Protein AF-0000000080494247 (afdb_homodimer)

Structure (mmCIF, N/CA/C/O backbone):
data_AF-0000000080494247-model_v1
#
loop_
_entity.id
_entity.type
_entity.pdbx_description
1 polymer 'General transcription factor 3C polypeptide 6'
#
loop_
_atom_site.group_PDB
_atom_site.id
_atom_site.type_symbol
_atom_site.label_atom_id
_atom_site.label_alt_id
_atom_site.label_comp_id
_atom_site.label_asym_id
_atom_site.label_entity_id
_atom_site.label_seq_id
_atom_site.pdbx_PDB_ins_code
_atom_site.Cartn_x
_atom_site.Cartn_y
_atom_site.Cartn_z
_atom_site.occupancy
_atom_site.B_iso_or_equiv
_atom_site.auth_seq_id
_atom_site.auth_comp_id
_atom_site.auth_asym_id
_atom_site.auth_atom_id
_atom_site.pdbx_PDB_model_num
ATOM 1 N N . MET A 1 1 ? 0.793 2.631 17.922 1 30.45 1 MET A N 1
ATOM 2 C CA . MET A 1 1 ? -0.351 2.498 17.016 1 30.45 1 MET A CA 1
ATOM 3 C C . MET A 1 1 ? 0.019 1.689 15.781 1 30.45 1 MET A C 1
ATOM 5 O O . MET A 1 1 ? 1.187 1.648 15.383 1 30.45 1 MET A O 1
ATOM 9 N N . VAL A 1 2 ? -0.611 0.631 15.453 1 34.66 2 VAL A N 1
ATOM 10 C CA . VAL A 1 2 ? -0.262 -0.608 14.766 1 34.66 2 VAL A CA 1
ATOM 11 C C . VAL A 1 2 ? 0.276 -0.292 13.375 1 34.66 2 VAL A C 1
ATOM 13 O O . VAL A 1 2 ? -0.465 0.177 12.508 1 34.66 2 VAL A O 1
ATOM 16 N N . VAL A 1 3 ? 1.353 0.543 13.227 1 40.84 3 VAL A N 1
ATOM 17 C CA . VAL A 1 3 ? 2.104 0.824 12.008 1 40.84 3 VAL A CA 1
ATOM 18 C C . VAL A 1 3 ? 2.414 -0.481 11.281 1 40.84 3 VAL A C 1
ATOM 20 O O . VAL A 1 3 ? 2.551 -1.533 11.914 1 40.84 3 VAL A O 1
ATOM 23 N N . GLY A 1 4 ? 1.788 -0.708 10.211 1 45.94 4 GLY A N 1
ATOM 24 C CA . GLY A 1 4 ? 2.201 -1.795 9.344 1 45.94 4 GLY A CA 1
ATOM 25 C C . GLY A 1 4 ? 3.693 -2.064 9.391 1 45.94 4 GLY A C 1
ATOM 26 O O . GLY A 1 4 ? 4.48 -1.168 9.695 1 45.94 4 GLY A O 1
ATOM 27 N N . GLU A 1 5 ? 3.967 -3.303 10.109 1 45.53 5 GLU A N 1
ATOM 28 C CA . GLU A 1 5 ? 5.375 -3.652 10.289 1 45.53 5 GLU A CA 1
ATOM 29 C C . GLU A 1 5 ? 6.215 -3.188 9.102 1 45.53 5 GLU A C 1
ATOM 31 O O . GLU A 1 5 ? 5.746 -3.203 7.957 1 45.53 5 GLU A O 1
ATOM 36 N N . LYS A 1 6 ? 7.332 -2.559 9.398 1 44.94 6 LYS A N 1
ATOM 37 C CA . LYS A 1 6 ? 8.398 -1.901 8.648 1 44.94 6 LYS A CA 1
ATOM 38 C C . LYS A 1 6 ? 8.898 -2.789 7.512 1 44.94 6 LYS A C 1
ATOM 40 O O . LYS A 1 6 ? 9.32 -2.291 6.469 1 44.94 6 LYS A O 1
ATOM 45 N N . ARG A 1 7 ? 8.914 -3.713 6.738 1 38.47 7 ARG A N 1
ATOM 46 C CA . ARG A 1 7 ? 10.164 -4.07 6.074 1 38.47 7 ARG A CA 1
ATOM 47 C C . ARG A 1 7 ? 10.312 -3.318 4.758 1 38.47 7 ARG A C 1
ATOM 49 O O . ARG A 1 7 ? 9.609 -3.596 3.789 1 38.47 7 ARG A O 1
ATOM 56 N N . ILE A 1 8 ? 9.953 -1.994 4.508 1 45.69 8 ILE A N 1
ATOM 57 C CA . ILE A 1 8 ? 10.367 -1.575 3.17 1 45.69 8 ILE A CA 1
ATOM 58 C C . ILE A 1 8 ? 11.867 -1.816 2.992 1 45.69 8 ILE A C 1
ATOM 60 O O . ILE A 1 8 ? 12.688 -1.192 3.668 1 45.69 8 ILE A O 1
ATOM 64 N N . TRP A 1 9 ? 12.219 -3.061 2.742 1 41.31 9 TRP A N 1
ATOM 65 C CA . TRP A 1 9 ? 13.633 -3.338 2.488 1 41.31 9 TRP A CA 1
ATOM 66 C C . TRP A 1 9 ? 14.133 -2.561 1.274 1 41.31 9 TRP A C 1
ATOM 68 O O . TRP A 1 9 ? 13.578 -2.686 0.18 1 41.31 9 TRP A O 1
ATOM 78 N N . GLU A 1 10 ? 14.367 -1.357 1.429 1 42.97 10 GLU A N 1
ATOM 79 C CA . GLU A 1 10 ? 15.18 -0.798 0.357 1 42.97 10 GLU A CA 1
ATOM 80 C C . GLU A 1 10 ? 16.422 -1.653 0.104 1 42.97 10 GLU A C 1
ATOM 82 O O . GLU A 1 10 ? 17.141 -2.008 1.042 1 42.97 10 GLU A O 1
ATOM 87 N N . ASP A 1 11 ? 16.406 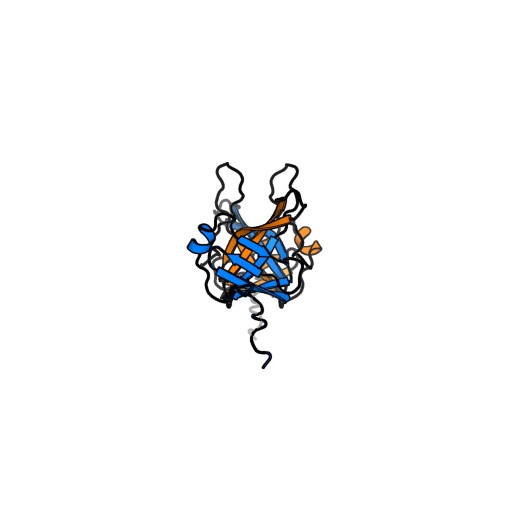-2.527 -0.692 1 40.66 11 ASP A N 1
ATOM 88 C CA . ASP A 1 11 ? 17.578 -3.342 -1.016 1 40.66 11 ASP A CA 1
ATOM 89 C C . ASP A 1 11 ? 18.859 -2.561 -0.792 1 40.66 11 ASP A C 1
ATOM 91 O O . ASP A 1 11 ? 19.938 -2.969 -1.257 1 40.66 11 ASP A O 1
ATOM 95 N N . ASP A 1 12 ? 19.141 -1.286 -0.731 1 40 12 ASP A N 1
ATOM 96 C CA . ASP A 1 12 ? 20.562 -0.986 -0.785 1 40 12 ASP A CA 1
ATOM 97 C C . ASP A 1 12 ? 21.297 -1.583 0.416 1 40 12 ASP A C 1
ATOM 99 O O . ASP A 1 12 ? 20.734 -1.695 1.503 1 40 12 ASP A O 1
ATOM 103 N N . ASP A 1 13 ? 22.5 -2.184 0.385 1 39.09 13 ASP A N 1
ATOM 104 C CA . ASP A 1 13 ? 23.562 -2.523 1.338 1 39.09 13 ASP A CA 1
ATOM 105 C C . ASP A 1 13 ? 23.531 -1.59 2.545 1 39.09 13 ASP A C 1
ATOM 107 O O . ASP A 1 13 ? 24.156 -1.876 3.572 1 39.09 13 ASP A O 1
ATOM 111 N N . GLU A 1 14 ? 23.734 -0.15 2.492 1 42.53 14 GLU A N 1
ATOM 112 C CA . GLU A 1 14 ? 24.219 0.649 3.615 1 42.53 14 GLU A CA 1
ATOM 113 C C . GLU A 1 14 ? 23.234 0.611 4.781 1 42.53 14 GLU A C 1
ATOM 115 O O . GLU A 1 14 ? 22.094 0.149 4.633 1 42.53 14 GLU A O 1
ATOM 120 N N . GLU A 1 15 ? 23.375 1.473 6.02 1 44 15 GLU A N 1
ATOM 121 C CA . GLU A 1 15 ? 22.75 1.723 7.312 1 44 15 GLU A CA 1
ATOM 122 C C . GLU A 1 15 ? 21.25 1.988 7.16 1 44 15 GLU A C 1
ATOM 124 O O . GLU A 1 15 ? 20.844 3.135 6.98 1 44 15 GLU A O 1
ATOM 129 N N . LYS A 1 16 ? 20.438 1.291 6.48 1 49.22 16 LYS A N 1
ATOM 130 C CA . LYS A 1 16 ? 19.062 1.467 6.008 1 49.22 16 LYS A CA 1
ATOM 131 C C . LYS A 1 16 ? 18.109 1.663 7.176 1 49.22 16 LYS A C 1
ATOM 133 O O . LYS A 1 16 ? 17.906 0.752 7.984 1 49.22 16 LYS A O 1
ATOM 138 N N . GLU A 1 17 ? 18 2.787 7.777 1 53.81 17 GLU A N 1
ATOM 139 C CA . GLU A 1 17 ? 17.016 3.111 8.805 1 53.81 17 GLU A CA 1
ATOM 140 C C . GLU A 1 17 ? 15.609 2.674 8.383 1 53.81 17 GLU A C 1
ATOM 142 O O . GLU A 1 17 ? 15.211 2.877 7.238 1 53.81 17 GLU A O 1
ATOM 147 N N . GLU A 1 18 ? 15.078 1.707 8.984 1 63.06 18 GLU A N 1
ATOM 148 C CA . GLU A 1 18 ? 13.695 1.249 8.844 1 63.06 18 GLU A CA 1
ATOM 149 C C . GLU A 1 18 ? 12.727 2.426 8.82 1 63.06 18 GLU A C 1
ATOM 151 O O . GLU A 1 18 ? 12.734 3.264 9.727 1 63.06 18 GLU A O 1
ATOM 156 N N . LYS A 1 19 ? 12.25 2.803 7.57 1 75.88 19 LYS A N 1
ATOM 157 C CA . LYS A 1 19 ? 11.266 3.885 7.52 1 75.88 19 LYS A CA 1
ATOM 158 C C . LYS A 1 19 ? 9.852 3.354 7.711 1 75.88 19 LYS A C 1
ATOM 160 O O . LYS A 1 19 ? 9.539 2.236 7.297 1 75.88 19 LYS A O 1
ATOM 165 N N . GLN A 1 20 ? 9.078 4.102 8.43 1 86.62 20 GLN A N 1
ATOM 166 C CA . GLN A 1 20 ? 7.68 3.764 8.648 1 86.62 20 GLN A CA 1
ATOM 167 C C . GLN A 1 20 ? 6.824 4.148 7.445 1 86.62 20 GLN A C 1
ATOM 169 O O . GLN A 1 20 ? 6.98 5.238 6.891 1 86.62 20 GLN A O 1
ATOM 174 N N . LEU A 1 21 ? 6.051 3.182 6.949 1 90.88 21 LEU A N 1
ATOM 175 C CA . LEU A 1 21 ? 5.086 3.434 5.883 1 90.88 21 LEU A CA 1
ATOM 176 C C . LEU A 1 21 ? 3.66 3.379 6.414 1 90.88 21 LEU A C 1
ATOM 178 O O . LEU A 1 21 ? 3.373 2.639 7.359 1 90.88 21 LEU A O 1
ATOM 182 N N . ILE A 1 22 ? 2.785 4.168 5.805 1 94.5 22 ILE A N 1
ATOM 183 C CA . ILE A 1 22 ? 1.385 4.227 6.211 1 94.5 22 ILE A CA 1
ATOM 184 C C . ILE A 1 22 ? 0.486 4.098 4.984 1 94.5 22 ILE A C 1
ATOM 186 O O . ILE A 1 22 ? 0.729 4.738 3.959 1 94.5 22 ILE A O 1
ATOM 190 N N . LEU A 1 23 ? -0.464 3.24 5.121 1 96.44 23 LEU A N 1
ATOM 191 C CA . LEU A 1 23 ? -1.512 3.158 4.109 1 96.44 23 LEU A CA 1
ATOM 192 C C . LEU A 1 23 ? -2.668 4.094 4.445 1 96.44 23 LEU A C 1
ATOM 194 O O . LEU A 1 23 ? -3.322 3.932 5.477 1 96.44 23 LEU A O 1
ATOM 198 N N . VAL A 1 24 ? -2.879 5.078 3.623 1 96.94 24 VAL A N 1
ATOM 199 C CA . VAL A 1 24 ? -3.924 6.078 3.812 1 96.94 24 VAL A CA 1
ATOM 200 C C . VAL A 1 24 ? -4.969 5.945 2.707 1 96.94 24 VAL A C 1
ATOM 202 O O . VAL A 1 24 ? -4.625 5.855 1.526 1 96.94 24 VAL A O 1
ATOM 205 N N . GLU A 1 25 ? -6.176 5.891 3.07 1 97.62 25 GLU A N 1
ATOM 206 C CA . GLU A 1 25 ? -7.273 5.918 2.109 1 97.62 25 GLU A CA 1
ATOM 207 C C . GLU A 1 25 ? -8.055 7.223 2.201 1 97.62 25 GLU A C 1
ATOM 209 O O . GLU A 1 25 ? -8.664 7.516 3.23 1 97.62 25 GLU A O 1
ATOM 214 N N . PHE A 1 26 ? -7.969 7.977 1.173 1 97.56 26 PHE A N 1
ATOM 215 C CA . PHE A 1 26 ? -8.758 9.203 1.072 1 97.56 26 PHE A CA 1
ATOM 216 C C . PHE A 1 26 ? -10.148 8.906 0.527 1 97.56 26 PHE A C 1
ATOM 218 O O . PHE A 1 26 ? -10.297 8.164 -0.441 1 97.56 26 PHE A O 1
ATOM 225 N N . SER A 1 27 ? -11.094 9.57 1.267 1 95.19 27 SER A N 1
ATOM 226 C CA . SER A 1 27 ? -12.453 9.469 0.729 1 95.19 27 SER A CA 1
ATOM 227 C C . SER A 1 27 ? -12.586 10.273 -0.563 1 95.19 27 SER A C 1
ATOM 229 O O . SER A 1 27 ? -12.391 11.484 -0.572 1 95.19 27 SER A O 1
ATOM 231 N N . GLY A 1 28 ? -12.719 9.562 -1.708 1 93.94 28 GLY A N 1
ATOM 232 C CA . GLY A 1 28 ? -12.844 10.211 -3.004 1 93.94 28 GLY A CA 1
ATOM 233 C C . GLY A 1 28 ? -11.617 10.039 -3.879 1 93.94 28 GLY A C 1
ATOM 234 O O . GLY A 1 28 ? -10.734 9.234 -3.566 1 93.94 28 GLY A O 1
ATOM 235 N N . ILE A 1 29 ? -11.57 10.906 -4.906 1 93 29 ILE A N 1
ATOM 236 C CA . ILE A 1 29 ? -10.508 10.773 -5.891 1 93 29 ILE A CA 1
ATOM 237 C C . ILE A 1 29 ? -9.445 11.844 -5.66 1 93 29 ILE A C 1
ATOM 239 O O . ILE A 1 29 ? -9.766 13.039 -5.594 1 93 29 ILE A O 1
ATOM 243 N N . ILE A 1 30 ? -8.242 11.414 -5.461 1 91.69 30 ILE A N 1
ATOM 244 C CA . ILE A 1 30 ? -7.082 12.297 -5.426 1 91.69 30 ILE A CA 1
ATOM 245 C C . ILE A 1 30 ? -6.254 12.117 -6.699 1 91.69 30 ILE A C 1
ATOM 247 O O . ILE A 1 30 ? -5.805 11.008 -7 1 91.69 30 ILE A O 1
ATOM 251 N N . ASP A 1 31 ? -6.09 13.141 -7.391 1 87.19 31 ASP A N 1
ATOM 252 C CA . ASP A 1 31 ? -5.402 13.055 -8.672 1 87.19 31 ASP A CA 1
ATOM 253 C C . ASP A 1 31 ? -3.896 12.898 -8.484 1 87.19 31 ASP A C 1
ATOM 255 O O . ASP A 1 31 ? -3.322 13.469 -7.551 1 87.19 31 ASP A O 1
ATOM 259 N N . SER A 1 32 ? -3.375 12.133 -9.305 1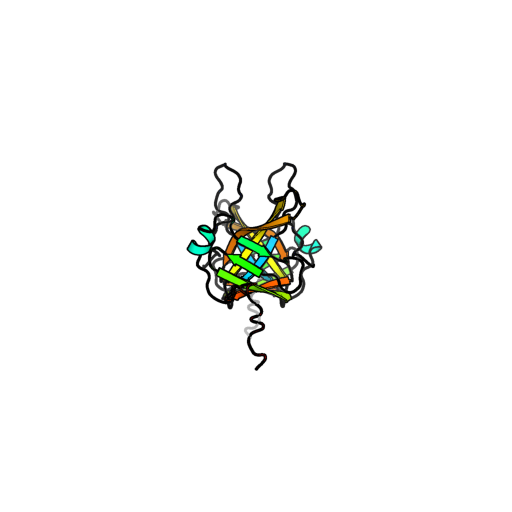 84.69 32 SER A N 1
ATOM 260 C CA . SER A 1 32 ? -1.942 11.867 -9.242 1 84.69 32 SER A CA 1
ATOM 261 C C . SER A 1 32 ? -1.133 13.148 -9.359 1 84.69 32 SER A C 1
ATOM 263 O O . SER A 1 32 ? -0.117 13.312 -8.68 1 84.69 32 SER A O 1
ATOM 265 N N . ASP A 1 33 ? -1.545 13.984 -10.219 1 87.25 33 ASP A N 1
ATOM 266 C CA . ASP A 1 33 ? -0.862 15.266 -10.375 1 87.25 33 ASP A CA 1
ATOM 267 C C . ASP A 1 33 ? -0.887 16.062 -9.07 1 87.25 33 ASP A C 1
ATOM 269 O O . ASP A 1 33 ? 0.102 16.703 -8.711 1 87.25 33 ASP A O 1
ATOM 273 N N . PHE A 1 34 ? -1.922 15.961 -8.398 1 87.44 34 PHE A N 1
ATOM 274 C CA . PHE A 1 34 ? -2.074 16.641 -7.117 1 87.44 34 PHE A CA 1
ATOM 275 C C . PHE A 1 34 ? -1.048 16.125 -6.113 1 87.44 34 PHE A C 1
ATOM 277 O O . PHE A 1 34 ? -0.331 16.922 -5.496 1 87.44 34 PHE A O 1
ATOM 284 N N . LEU A 1 35 ? -0.926 14.875 -6.012 1 88.38 35 LEU A N 1
ATOM 285 C CA . LEU A 1 35 ? -0.014 14.281 -5.039 1 88.38 35 LEU A CA 1
ATOM 286 C C . LEU A 1 35 ? 1.438 14.516 -5.441 1 88.38 35 LEU A C 1
ATOM 288 O O . LEU A 1 35 ? 2.297 14.727 -4.582 1 88.38 35 LEU A O 1
ATOM 292 N N . SE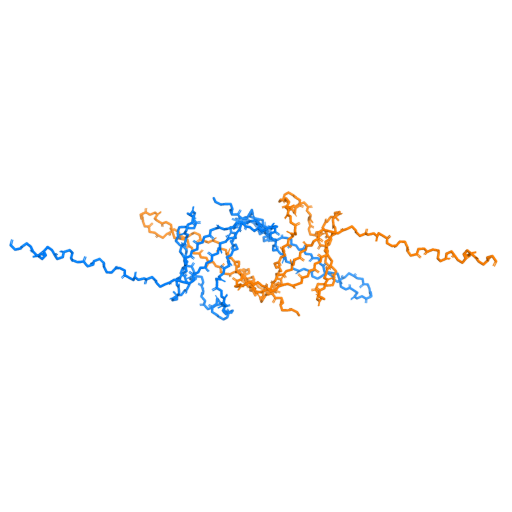R A 1 36 ? 1.671 14.484 -6.742 1 85.75 36 SER A N 1
ATOM 293 C CA . SER A 1 36 ? 3.035 14.672 -7.227 1 85.75 36 SER A CA 1
ATOM 294 C C . SER A 1 36 ? 3.516 16.094 -7.004 1 85.75 36 SER A C 1
ATOM 296 O O . SER A 1 36 ? 4.715 16.344 -6.848 1 85.75 36 SER A O 1
ATOM 298 N N . LYS A 1 37 ? 2.701 16.984 -6.957 1 85.5 37 LYS A N 1
ATOM 299 C CA . LYS A 1 37 ? 3.031 18.406 -6.816 1 85.5 37 LYS A CA 1
ATOM 300 C C . LYS A 1 37 ? 3.207 18.781 -5.348 1 85.5 37 LYS A C 1
ATOM 302 O O . LYS A 1 37 ? 3.768 19.828 -5.035 1 85.5 37 LYS A O 1
ATOM 307 N N . CYS A 1 38 ? 2.748 17.922 -4.543 1 78.25 38 CYS A N 1
ATOM 308 C CA . CYS A 1 38 ? 2.832 18.234 -3.123 1 78.25 38 CYS A CA 1
ATOM 309 C C . CYS A 1 38 ? 4.191 17.859 -2.557 1 78.25 38 CYS A C 1
ATOM 311 O O . CYS A 1 38 ? 4.281 16.984 -1.687 1 78.25 38 CYS A O 1
ATOM 313 N N . ASP A 1 39 ? 5.367 18.156 -3.082 1 66.75 39 ASP A N 1
ATOM 314 C CA . ASP A 1 39 ? 6.781 18.016 -2.744 1 66.75 39 ASP A CA 1
ATOM 315 C C . ASP A 1 39 ? 6.961 17.719 -1.258 1 66.75 39 ASP A C 1
ATOM 317 O O . ASP A 1 39 ? 7.707 18.406 -0.566 1 66.75 39 ASP A O 1
ATOM 321 N N . ASN A 1 40 ? 6.52 16.828 -0.629 1 65.69 40 ASN A N 1
ATOM 322 C CA . ASN A 1 40 ? 6.727 16.516 0.781 1 65.69 40 ASN A CA 1
ATOM 323 C C . ASN A 1 40 ? 5.957 17.469 1.687 1 65.69 40 ASN A C 1
ATOM 325 O O . ASN A 1 40 ? 6.41 17.797 2.785 1 65.69 40 ASN A O 1
ATOM 329 N N . LYS A 1 41 ? 5.031 17.875 1.22 1 78.31 41 LYS A N 1
ATOM 330 C CA . LYS A 1 41 ? 4.234 18.875 1.941 1 78.31 41 LYS A CA 1
ATOM 331 C C . LYS A 1 41 ? 3 18.234 2.568 1 78.31 41 LYS A C 1
ATOM 333 O O . LYS A 1 41 ? 2.014 18.906 2.85 1 78.31 41 LYS A O 1
ATOM 338 N N . CYS A 1 42 ? 2.992 17.094 2.754 1 92.94 42 CYS A N 1
ATOM 339 C CA . CYS A 1 42 ? 1.887 16.516 3.521 1 92.94 42 CYS A CA 1
ATOM 340 C C . CYS A 1 42 ? 2.221 16.484 5.008 1 92.94 42 CYS A C 1
ATOM 342 O O . CYS A 1 42 ? 3.111 15.742 5.43 1 92.94 42 CYS A O 1
ATOM 344 N N . LYS A 1 43 ? 1.468 17.281 5.75 1 92.69 43 LYS A N 1
ATOM 345 C CA . LYS A 1 43 ? 1.668 17.344 7.195 1 92.69 43 LYS A CA 1
ATOM 346 C C . LYS A 1 43 ? 0.578 16.578 7.938 1 92.69 43 LYS A C 1
ATOM 348 O O . LYS A 1 43 ? -0.61 16.75 7.664 1 92.69 43 LYS A O 1
ATOM 353 N N . ILE A 1 44 ? 1 15.781 8.797 1 95.62 44 ILE A N 1
ATOM 354 C CA . ILE A 1 44 ? 0.019 15.039 9.578 1 95.62 44 ILE A CA 1
ATOM 355 C C . ILE A 1 44 ? 0.151 15.406 11.055 1 95.62 44 ILE A C 1
ATOM 357 O O . ILE A 1 44 ? 1.258 15.43 11.594 1 95.62 44 ILE A O 1
ATOM 361 N N . LEU A 1 45 ? -0.917 15.742 11.633 1 93.94 45 LEU A N 1
ATOM 362 C CA . LEU A 1 45 ? -1.011 16.062 13.055 1 93.94 45 LEU A CA 1
ATOM 363 C C . LEU A 1 45 ? -1.665 14.914 13.82 1 93.94 45 LEU A C 1
ATOM 365 O O . LEU A 1 45 ? -2.66 14.344 13.367 1 93.94 45 LEU A O 1
ATOM 369 N N . GLY A 1 46 ? -0.989 14.484 14.914 1 94.88 46 GLY A N 1
ATOM 370 C CA . GLY A 1 46 ? -1.557 13.445 15.758 1 94.88 46 GLY A CA 1
ATOM 371 C C . GLY A 1 46 ? -1.517 12.07 15.109 1 94.88 46 GLY A C 1
ATOM 372 O O . GLY A 1 46 ? -2.506 11.336 15.141 1 94.88 46 GLY A O 1
ATOM 373 N N . ILE A 1 47 ? -0.521 11.781 14.398 1 94.56 47 ILE A N 1
ATOM 374 C CA . ILE A 1 47 ? -0.435 10.516 13.68 1 94.56 47 ILE A CA 1
ATOM 375 C C . ILE A 1 47 ? -0.569 9.352 14.664 1 94.56 47 ILE A C 1
ATOM 377 O O . ILE A 1 47 ? -1.066 8.281 14.305 1 94.56 47 ILE A O 1
ATOM 381 N N . ASP A 1 48 ? -0.232 9.531 15.938 1 93.12 48 ASP A N 1
ATOM 382 C CA . ASP A 1 48 ? -0.278 8.484 16.953 1 93.12 48 ASP A CA 1
ATOM 383 C C . ASP A 1 48 ? -1.596 8.516 17.719 1 93.12 48 ASP A C 1
ATOM 385 O O . ASP A 1 48 ? -1.797 7.738 18.656 1 93.12 48 ASP A O 1
ATOM 389 N N . THR A 1 49 ? -2.357 9.352 17.344 1 95.06 49 THR A N 1
ATOM 390 C CA . THR A 1 49 ? -3.666 9.414 17.984 1 95.06 49 THR A CA 1
ATOM 391 C C . THR A 1 49 ? -4.699 8.625 17.188 1 95.06 49 THR A C 1
ATOM 393 O O . THR A 1 49 ? -4.391 8.102 16.125 1 95.06 49 THR A O 1
ATOM 396 N N . GLU A 1 50 ? -5.949 8.633 17.703 1 95.88 50 GLU A N 1
ATOM 397 C CA . GLU A 1 50 ? -7.043 7.91 17.062 1 95.88 50 GLU A CA 1
ATOM 398 C C . GLU A 1 50 ? -7.602 8.703 15.883 1 95.88 50 GLU A C 1
ATOM 400 O O . GLU A 1 50 ? -8.227 8.133 14.984 1 95.88 50 GLU A O 1
ATOM 405 N N . ARG A 1 51 ? -7.477 9.984 15.938 1 96.69 51 ARG A N 1
ATOM 406 C CA . ARG A 1 51 ? -8.094 10.852 14.938 1 96.69 51 ARG A CA 1
ATOM 407 C C . ARG A 1 51 ? -7.09 11.859 14.391 1 96.69 51 ARG A C 1
ATOM 409 O O . ARG A 1 51 ? -7.219 13.062 14.617 1 96.69 51 ARG A O 1
ATOM 416 N N . PRO A 1 52 ? -6.168 11.508 13.562 1 97.38 52 PRO A N 1
ATOM 417 C CA . PRO A 1 52 ? -5.188 12.43 12.977 1 97.38 52 PRO A CA 1
ATOM 418 C C . PRO A 1 52 ? -5.801 13.367 11.945 1 97.38 52 PRO A C 1
ATOM 420 O O . PRO A 1 52 ? -6.875 13.086 11.414 1 97.38 52 PRO A O 1
ATOM 423 N N . ILE A 1 53 ? -5.086 14.484 11.719 1 97.19 53 ILE A N 1
ATOM 424 C CA . ILE A 1 53 ? -5.445 15.461 10.695 1 97.19 53 ILE A CA 1
ATOM 425 C C . ILE A 1 53 ? -4.324 15.57 9.664 1 97.19 53 ILE A C 1
ATOM 427 O O . ILE A 1 53 ? -3.154 15.727 10.023 1 97.19 53 ILE A O 1
ATOM 431 N N . LEU A 1 54 ? -4.68 15.461 8.445 1 96.75 54 LEU A N 1
ATOM 432 C CA . LEU A 1 54 ? -3.707 15.539 7.359 1 96.75 54 LEU A CA 1
ATOM 433 C C . LEU A 1 54 ? -3.957 16.766 6.496 1 96.75 54 LEU A C 1
ATOM 435 O O . LEU A 1 54 ? -5.082 17 6.035 1 96.75 54 LEU A O 1
ATOM 439 N N . GLN A 1 55 ? -2.914 17.484 6.41 1 94.88 55 GLN A N 1
ATOM 440 C CA . GLN A 1 55 ? -2.941 18.609 5.477 1 94.88 55 GLN A CA 1
ATOM 441 C C . GLN A 1 55 ? -2.166 18.281 4.203 1 94.88 55 GLN A C 1
ATOM 443 O O . GLN A 1 55 ? -0.989 17.922 4.262 1 94.88 55 GLN A O 1
ATOM 448 N N . VAL A 1 56 ? -2.85 18.406 3.121 1 93.62 56 VAL A N 1
ATOM 449 C CA . VAL A 1 56 ? -2.258 18.25 1.799 1 93.62 56 VAL A CA 1
ATOM 450 C C . VAL A 1 56 ? -2.49 19.5 0.963 1 93.62 56 VAL A C 1
ATOM 452 O O . VAL A 1 56 ? -3.58 19.703 0.424 1 93.62 56 VAL A O 1
ATOM 455 N N . ASP A 1 57 ? -1.432 20.234 0.881 1 89.44 57 ASP A N 1
ATOM 456 C CA . ASP A 1 57 ? -1.545 21.547 0.277 1 89.44 57 ASP A CA 1
ATOM 457 C C . ASP A 1 57 ? -2.676 22.359 0.917 1 89.44 57 ASP A C 1
ATOM 459 O O . ASP A 1 57 ? -2.623 22.672 2.105 1 89.44 57 ASP A O 1
ATOM 463 N N . ASN A 1 58 ? -3.73 22.578 0.128 1 86 58 ASN A N 1
ATOM 464 C CA . ASN A 1 58 ? -4.809 23.438 0.607 1 86 58 ASN A CA 1
ATOM 465 C C . ASN A 1 58 ? -5.973 22.609 1.156 1 86 58 ASN A C 1
ATOM 467 O O . ASN A 1 58 ? -7.004 23.172 1.534 1 86 58 ASN A O 1
ATOM 471 N N . TYR A 1 59 ? -5.801 21.391 1.242 1 91.94 59 TYR A N 1
ATOM 472 C CA . TYR A 1 59 ? -6.863 20.516 1.744 1 91.94 59 TYR A CA 1
ATOM 473 C C . TYR A 1 59 ? -6.516 19.969 3.123 1 91.94 59 TYR A C 1
ATOM 475 O O . TYR A 1 59 ? -5.344 19.75 3.434 1 91.94 59 TYR A O 1
ATOM 483 N N . VAL A 1 60 ? -7.57 19.828 3.908 1 96.06 60 VAL A N 1
ATOM 484 C CA . VAL A 1 60 ? -7.43 19.234 5.23 1 96.06 60 VAL A CA 1
ATOM 485 C C . VAL A 1 60 ? -8.328 18 5.336 1 96.06 60 VAL A C 1
ATOM 487 O O . VAL A 1 60 ? -9.484 18.031 4.914 1 96.06 60 VAL A O 1
ATOM 490 N N . PHE A 1 61 ? -7.812 17 5.852 1 96.81 61 PHE A N 1
ATOM 491 C CA . PHE A 1 61 ? -8.547 15.75 6.016 1 96.81 61 PHE A CA 1
ATOM 492 C C . PHE A 1 61 ? -8.547 15.312 7.473 1 96.81 61 PHE A C 1
ATOM 494 O O . PHE A 1 61 ? -7.523 15.414 8.156 1 96.81 61 PHE A O 1
ATOM 501 N N . ALA A 1 62 ? -9.688 14.867 7.91 1 97.75 62 ALA A N 1
ATOM 502 C CA . ALA A 1 62 ? -9.805 14.203 9.203 1 97.75 62 ALA A CA 1
ATOM 503 C C . ALA A 1 62 ? -9.789 12.68 9.047 1 97.75 62 ALA A C 1
ATOM 505 O O . ALA A 1 62 ? -10.469 12.141 8.18 1 97.75 62 ALA A O 1
ATOM 506 N N . GLY A 1 63 ? -8.93 12.062 9.828 1 98.12 63 GLY A N 1
ATOM 507 C CA . GLY A 1 63 ? -8.742 10.633 9.625 1 98.12 63 GLY A CA 1
ATOM 508 C C . GLY A 1 63 ? -9.133 9.797 10.828 1 98.12 63 GLY A C 1
ATOM 509 O O . GLY A 1 63 ? -9.273 10.328 11.938 1 98.12 63 GLY A O 1
ATOM 510 N N . LYS A 1 64 ? -9.352 8.484 10.602 1 97.88 64 LYS A N 1
ATOM 511 C CA . LYS A 1 64 ? -9.531 7.441 11.609 1 97.88 64 LYS A CA 1
ATOM 512 C C . LYS A 1 64 ? -8.828 6.152 11.203 1 97.88 64 LYS A C 1
ATOM 514 O O . LYS A 1 64 ? -8.867 5.754 10.031 1 97.88 64 LYS A O 1
ATOM 519 N N . TYR A 1 65 ? -8.211 5.543 12.164 1 97.12 65 TYR A N 1
ATOM 520 C CA . TYR A 1 65 ? -7.621 4.234 11.914 1 97.12 65 TYR A CA 1
ATOM 521 C C . TYR A 1 65 ? -8.695 3.154 11.852 1 97.12 65 TYR A C 1
ATOM 523 O O . TYR A 1 65 ? -9.594 3.115 12.695 1 97.12 65 TYR A O 1
ATOM 531 N N . GLU A 1 66 ? -8.625 2.332 10.883 1 96 66 GLU A N 1
ATOM 532 C CA . GLU A 1 66 ? -9.555 1.217 10.695 1 96 66 GLU A CA 1
ATOM 533 C C . GLU A 1 66 ? -8.797 -0.074 10.383 1 96 66 GLU A C 1
ATOM 535 O O . GLU A 1 66 ? -7.777 -0.052 9.688 1 96 66 GLU A O 1
ATOM 540 N N . GLY A 1 67 ? -9.336 -1.133 10.914 1 94.31 67 GLY A N 1
ATOM 541 C CA . GLY A 1 67 ? -8.828 -2.436 10.516 1 94.31 67 GLY A CA 1
ATOM 542 C C . GLY A 1 67 ? -9.273 -2.85 9.125 1 94.31 67 GLY A C 1
ATOM 543 O O . GLY A 1 67 ? -10.398 -2.559 8.719 1 94.31 67 GLY A O 1
ATOM 544 N N . THR A 1 68 ? -8.391 -3.479 8.398 1 92.25 68 THR A N 1
ATOM 545 C CA . THR A 1 68 ? -8.766 -4.062 7.117 1 92.25 68 THR A CA 1
ATOM 546 C C . THR A 1 68 ? -9.352 -5.461 7.316 1 92.25 68 THR A C 1
ATOM 548 O O . THR A 1 68 ? -9.109 -6.102 8.336 1 92.25 68 THR A O 1
ATOM 551 N N . LEU A 1 69 ? -10.25 -5.871 6.352 1 89 69 LEU A N 1
ATOM 552 C CA . LEU A 1 69 ? -10.852 -7.199 6.398 1 89 69 LEU A CA 1
ATOM 553 C C . LEU A 1 69 ? -9.797 -8.281 6.188 1 89 69 LEU A C 1
ATOM 555 O O . LEU A 1 69 ? -9.93 -9.391 6.699 1 89 69 LEU A O 1
ATOM 559 N N . GLY A 1 70 ? -8.734 -8.031 5.66 1 95.62 70 GLY A N 1
ATOM 560 C CA . GLY A 1 70 ? -7.609 -8.922 5.391 1 95.62 70 GLY A CA 1
ATOM 561 C C . GLY A 1 70 ? -6.262 -8.242 5.555 1 95.62 70 GLY A C 1
ATOM 562 O O . GLY A 1 70 ? -6.148 -7.238 6.262 1 95.62 70 GLY A O 1
ATOM 563 N N . THR A 1 71 ? -5.297 -8.922 5.012 1 96.62 71 THR A N 1
ATOM 564 C CA . THR A 1 71 ? -3.947 -8.367 5.102 1 96.62 71 THR A CA 1
ATOM 565 C C . THR A 1 71 ? -3.576 -7.633 3.818 1 96.62 71 THR A C 1
ATOM 567 O O . THR A 1 71 ? -3.656 -8.195 2.725 1 96.62 71 THR A O 1
ATOM 570 N N . CYS A 1 72 ? -3.234 -6.391 3.951 1 95.56 72 CYS A N 1
ATOM 571 C CA . CYS A 1 72 ? -2.764 -5.609 2.812 1 95.56 72 CYS A CA 1
ATOM 572 C C . CYS A 1 72 ? -1.246 -5.676 2.693 1 95.56 72 CYS A C 1
ATOM 574 O O . CYS A 1 72 ? -0.532 -5.453 3.672 1 95.56 72 CYS A O 1
ATOM 576 N N . VAL A 1 73 ? -0.833 -5.996 1.52 1 94.75 73 VAL A N 1
ATOM 577 C CA . VAL A 1 73 ? 0.599 -6.117 1.263 1 94.75 73 VAL A CA 1
ATOM 578 C C . VAL A 1 73 ? 0.977 -5.285 0.039 1 94.75 73 VAL A C 1
ATOM 580 O O . VAL A 1 73 ? 0.265 -5.293 -0.968 1 94.75 73 VAL A O 1
ATOM 583 N N . ILE A 1 74 ? 2.055 -4.598 0.104 1 93 74 ILE A N 1
ATOM 584 C CA . ILE A 1 74 ? 2.643 -3.891 -1.027 1 93 74 ILE A CA 1
ATOM 585 C C . ILE A 1 74 ? 3.795 -4.711 -1.605 1 93 74 ILE A C 1
ATOM 587 O O . ILE A 1 74 ? 4.75 -5.035 -0.897 1 93 74 ILE A O 1
ATOM 591 N N . PHE A 1 75 ? 3.676 -4.965 -2.873 1 92.19 75 PHE A N 1
ATOM 592 C CA . PHE A 1 75 ? 4.727 -5.707 -3.557 1 92.19 75 PHE A CA 1
ATOM 593 C C . PHE A 1 75 ? 5.406 -4.84 -4.609 1 92.19 75 PHE A C 1
ATOM 595 O O . PHE A 1 75 ? 4.75 -4.043 -5.285 1 92.19 75 PHE A O 1
ATOM 602 N N . GLU A 1 76 ? 6.605 -5.148 -4.691 1 89.69 76 GLU A N 1
ATOM 603 C CA . GLU A 1 76 ? 7.355 -4.66 -5.844 1 89.69 76 GLU A CA 1
ATOM 604 C C . GLU A 1 76 ? 7.473 -5.73 -6.922 1 89.69 76 GLU A C 1
ATOM 606 O O . GLU A 1 76 ? 7.836 -6.875 -6.633 1 89.69 76 GLU A O 1
ATOM 611 N N . GLU A 1 77 ? 7.098 -5.25 -8.086 1 89.31 77 GLU A N 1
ATOM 612 C CA . GLU A 1 77 ? 7.152 -6.18 -9.211 1 89.31 77 GLU A CA 1
ATOM 613 C C . GLU A 1 77 ? 8.555 -6.23 -9.82 1 89.31 77 GLU A C 1
ATOM 615 O O . GLU A 1 77 ? 9.133 -5.195 -10.148 1 89.31 77 GLU A O 1
ATOM 620 N N . ASN A 1 78 ? 9.055 -7.48 -9.945 1 87.12 78 ASN A N 1
ATOM 621 C CA . ASN A 1 78 ? 10.32 -7.734 -10.633 1 87.12 78 ASN A CA 1
ATOM 622 C C . ASN A 1 78 ? 10.156 -8.758 -11.75 1 87.12 78 ASN A C 1
ATOM 624 O O . ASN A 1 78 ? 9.648 -9.859 -11.523 1 87.12 78 ASN A O 1
ATOM 628 N N . VAL A 1 79 ? 10.523 -8.297 -12.953 1 85 79 VAL A N 1
ATOM 629 C CA . VAL A 1 79 ? 10.453 -9.203 -14.094 1 85 79 VAL A CA 1
ATOM 630 C C . VAL A 1 79 ? 11.828 -9.82 -14.344 1 85 79 VAL A C 1
ATOM 632 O O . VAL A 1 79 ? 12.812 -9.102 -14.531 1 85 79 VAL A O 1
ATOM 635 N N . GLU A 1 80 ? 11.836 -11.086 -14.156 1 82.75 80 GLU A N 1
ATOM 636 C CA . GLU A 1 80 ? 13.055 -11.836 -14.453 1 82.75 80 GLU A CA 1
ATOM 637 C C . GLU A 1 80 ? 12.938 -12.57 -15.781 1 82.75 80 GLU A C 1
ATOM 639 O O . GLU A 1 80 ? 11.898 -13.156 -16.094 1 82.75 80 GLU A O 1
ATOM 644 N N . HIS A 1 81 ? 13.852 -12.266 -16.656 1 76.31 81 HIS A N 1
ATOM 645 C CA . HIS A 1 81 ? 13.898 -12.961 -17.938 1 76.31 81 HIS A CA 1
ATOM 646 C C . HIS A 1 81 ? 14.5 -14.359 -17.781 1 76.31 81 HIS A C 1
ATOM 648 O O . HIS A 1 81 ? 15.633 -14.5 -17.312 1 76.31 81 HIS A O 1
ATOM 654 N N . VAL A 1 82 ? 13.734 -15.273 -17.688 1 71.5 82 VAL A N 1
ATOM 655 C CA . VAL A 1 82 ? 14.273 -16.578 -17.344 1 71.5 82 VAL A CA 1
ATOM 656 C C . VAL A 1 82 ? 14.719 -17.312 -18.609 1 71.5 82 VAL A C 1
ATOM 658 O O . VAL A 1 82 ? 15.82 -17.859 -18.656 1 71.5 82 VAL A O 1
ATOM 661 N N . ASP A 1 83 ? 13.711 -17.953 -19.406 1 67.56 83 ASP A N 1
ATOM 662 C CA . ASP A 1 83 ? 14.141 -19.047 -20.281 1 67.56 83 ASP A CA 1
ATOM 663 C C . ASP A 1 83 ? 14.453 -18.531 -21.688 1 67.56 83 ASP A C 1
ATOM 665 O O . ASP A 1 83 ? 14.25 -17.359 -21.984 1 67.56 83 ASP A O 1
ATOM 669 N N . ALA A 1 84 ? 15.289 -19.406 -22.406 1 66.31 84 ALA A N 1
ATOM 670 C CA . ALA A 1 84 ? 15.734 -19.219 -23.781 1 66.31 84 ALA A CA 1
ATOM 671 C C . ALA A 1 84 ? 14.555 -18.906 -24.703 1 66.31 84 ALA A C 1
ATOM 673 O O . ALA A 1 84 ? 14.719 -18.266 -25.75 1 66.31 84 ALA A O 1
ATOM 674 N N . GLU A 1 85 ? 13.305 -19.359 -24.219 1 74.06 85 GLU A N 1
ATOM 675 C CA . GLU A 1 85 ? 12.125 -19.141 -25.047 1 74.06 85 GLU A CA 1
ATOM 676 C C . GLU A 1 85 ? 11.586 -17.719 -24.875 1 74.06 85 GLU A C 1
ATOM 678 O O . GLU A 1 85 ? 10.656 -17.312 -25.578 1 74.06 85 GLU A O 1
ATOM 683 N N . GLY A 1 86 ? 12.18 -17 -23.906 1 69.5 86 GLY A N 1
ATOM 684 C CA . GLY A 1 86 ? 11.797 -15.617 -23.734 1 69.5 86 GLY A CA 1
ATOM 685 C C . GLY A 1 86 ? 10.633 -15.422 -22.781 1 69.5 86 GLY A C 1
ATOM 686 O O . GLY A 1 86 ? 9.938 -14.406 -22.844 1 69.5 86 GLY A O 1
ATOM 687 N N . ASN A 1 87 ? 10.344 -16.594 -22.125 1 76.25 87 ASN A N 1
ATOM 688 C CA . ASN A 1 87 ? 9.234 -16.375 -21.203 1 76.25 87 ASN A CA 1
ATOM 689 C C . ASN A 1 87 ? 9.656 -15.578 -19.969 1 76.25 87 ASN A C 1
ATOM 691 O O . ASN A 1 87 ? 10.75 -15.781 -19.438 1 76.25 87 ASN A O 1
ATOM 695 N N . ASN A 1 88 ? 8.891 -14.578 -19.703 1 82 88 ASN A N 1
ATOM 696 C CA . ASN A 1 88 ? 9.156 -13.742 -18.531 1 82 88 ASN A CA 1
ATOM 697 C C . ASN A 1 88 ? 8.43 -14.258 -17.297 1 82 88 ASN A C 1
ATOM 699 O O . ASN A 1 88 ? 7.297 -14.734 -17.391 1 82 88 ASN A O 1
ATOM 703 N N . LYS A 1 89 ? 9.25 -14.383 -16.312 1 86.5 89 LYS A N 1
ATOM 704 C CA . LYS A 1 89 ? 8.688 -14.68 -15 1 86.5 89 LYS A CA 1
ATOM 705 C C . LYS A 1 89 ? 8.594 -13.422 -14.141 1 86.5 89 LYS A C 1
ATOM 707 O O . LYS A 1 89 ? 9.547 -12.641 -14.07 1 86.5 89 LYS A O 1
ATOM 712 N N . THR A 1 90 ? 7.395 -13.273 -13.625 1 89.31 90 THR A N 1
ATOM 713 C CA . THR A 1 90 ? 7.219 -12.133 -12.734 1 89.31 90 THR A CA 1
ATOM 714 C C . THR A 1 90 ? 7.281 -12.57 -11.273 1 89.31 90 THR A C 1
ATOM 716 O O . THR A 1 90 ? 6.547 -13.469 -10.852 1 89.31 90 THR A O 1
ATOM 719 N N . VAL A 1 91 ? 8.305 -12.008 -10.547 1 90.56 91 VAL A N 1
ATOM 720 C CA . VAL A 1 91 ? 8.453 -12.25 -9.109 1 90.56 91 VAL A CA 1
ATOM 721 C C . VAL A 1 91 ? 8.109 -10.984 -8.336 1 90.56 91 VAL A C 1
ATOM 723 O O . VAL A 1 91 ? 8.438 -9.875 -8.766 1 90.56 91 VAL A O 1
ATOM 726 N N . LEU A 1 92 ? 7.441 -11.234 -7.18 1 91.44 92 LEU A N 1
ATOM 727 C CA . LEU A 1 92 ? 7.055 -10.102 -6.344 1 91.44 92 LEU A CA 1
ATOM 728 C C . LEU A 1 92 ? 7.867 -10.07 -5.055 1 91.44 92 LEU A C 1
ATOM 730 O O . LEU A 1 92 ? 8.086 -11.109 -4.426 1 91.44 92 LEU A O 1
ATOM 734 N N . LYS A 1 93 ? 8.297 -8.914 -4.832 1 88.81 93 LYS A N 1
ATOM 735 C CA . LYS A 1 93 ? 8.992 -8.672 -3.574 1 88.81 93 LYS A CA 1
ATOM 736 C C . LYS A 1 93 ? 8.125 -7.867 -2.611 1 88.81 93 LYS A C 1
ATOM 738 O O . LYS A 1 93 ? 7.684 -6.762 -2.938 1 88.81 93 LYS A O 1
ATOM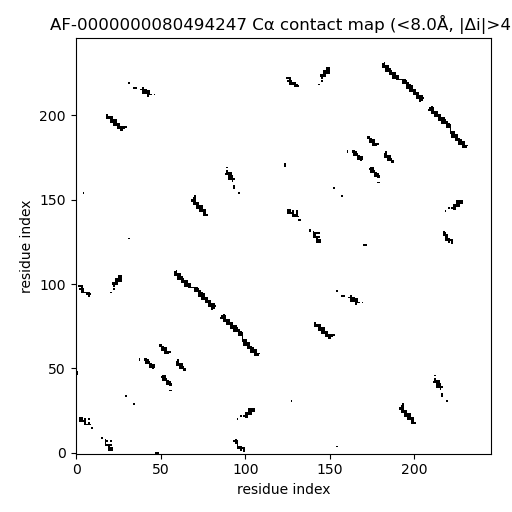 743 N N . HIS A 1 94 ? 7.961 -8.477 -1.479 1 90.62 94 HIS A N 1
ATOM 744 C CA . HIS A 1 94 ? 7.141 -7.785 -0.491 1 90.62 94 HIS A CA 1
ATOM 745 C C . HIS A 1 94 ? 7.887 -6.602 0.118 1 90.62 94 HIS A C 1
ATOM 747 O O . HIS A 1 94 ? 9.055 -6.73 0.501 1 90.62 94 HIS A O 1
ATOM 753 N N . LYS A 1 95 ? 7.191 -5.43 0.206 1 85.25 95 LYS A N 1
ATOM 754 C CA . LYS A 1 95 ? 7.781 -4.227 0.786 1 85.25 95 LYS A CA 1
ATOM 755 C C . LYS A 1 95 ? 7.199 -3.938 2.166 1 85.25 95 LYS A C 1
ATOM 757 O O . LYS A 1 95 ? 7.938 -3.625 3.104 1 85.25 95 LYS A O 1
ATOM 762 N N . CYS A 1 96 ? 6.039 -4.062 2.264 1 85.5 96 CYS A N 1
ATOM 763 C CA . CYS A 1 96 ? 5.344 -3.756 3.51 1 85.5 96 CYS A CA 1
ATOM 764 C C . CYS A 1 96 ? 3.977 -4.426 3.551 1 85.5 96 CYS A C 1
ATOM 766 O O . CYS A 1 96 ? 3.383 -4.699 2.504 1 85.5 96 CYS A O 1
ATOM 768 N N . HIS A 1 97 ? 3.502 -4.777 4.75 1 92.06 97 HIS A N 1
ATOM 769 C CA . HIS A 1 97 ? 2.146 -5.285 4.938 1 92.06 97 HIS A CA 1
ATOM 770 C C . HIS A 1 97 ? 1.497 -4.676 6.176 1 92.06 97 HIS A C 1
ATOM 772 O O . HIS A 1 97 ? 2.193 -4.246 7.098 1 92.06 97 HIS A O 1
ATOM 778 N N . THR A 1 98 ? 0.19 -4.582 6.176 1 93.19 98 THR A N 1
ATOM 779 C CA . THR A 1 98 ? -0.568 -4.059 7.305 1 93.19 98 THR A CA 1
ATOM 780 C C . THR A 1 98 ? -1.989 -4.613 7.312 1 93.19 98 THR A C 1
ATOM 782 O O . THR A 1 98 ? -2.504 -5.02 6.27 1 93.19 98 THR A O 1
ATOM 785 N N . MET A 1 99 ? -2.527 -4.598 8.5 1 94.81 99 MET A N 1
ATOM 786 C CA . MET A 1 99 ? -3.949 -4.887 8.664 1 94.81 99 MET A CA 1
ATOM 787 C C . MET A 1 99 ? -4.703 -3.652 9.156 1 94.81 99 MET A C 1
ATOM 789 O O . MET A 1 99 ? -5.855 -3.752 9.578 1 94.81 99 MET A O 1
ATOM 793 N N . LYS A 1 100 ? -4.035 -2.529 9.172 1 93.94 100 LYS A N 1
ATOM 794 C CA . LYS A 1 100 ? -4.613 -1.251 9.586 1 93.94 100 LYS A CA 1
ATOM 795 C C . LYS A 1 100 ? -4.379 -0.178 8.523 1 93.94 100 LYS A C 1
ATOM 797 O O . LYS A 1 100 ? -3.305 -0.115 7.926 1 93.94 100 LYS A O 1
ATOM 802 N N . LYS A 1 101 ? -5.379 0.613 8.336 1 96.38 101 LYS A N 1
ATOM 803 C CA . LYS A 1 101 ? -5.254 1.742 7.422 1 96.38 101 LYS A CA 1
ATOM 804 C C . LYS A 1 101 ? -5.84 3.012 8.031 1 96.38 101 LYS A C 1
ATOM 806 O O . LYS A 1 101 ? -6.613 2.949 8.984 1 96.38 101 LYS A O 1
ATOM 811 N N . LEU A 1 102 ? -5.371 4.172 7.59 1 97.69 102 LEU A N 1
ATOM 812 C CA . LEU A 1 102 ? -5.941 5.469 7.938 1 97.69 102 LEU A CA 1
ATOM 813 C C . LEU A 1 102 ? -6.969 5.91 6.902 1 97.69 102 LEU A C 1
ATOM 815 O O . LEU A 1 102 ? -6.629 6.148 5.742 1 97.69 102 LEU A O 1
ATOM 819 N N . SER A 1 103 ? -8.219 5.969 7.305 1 98.12 103 SER A N 1
ATOM 820 C CA . SER A 1 103 ? -9.289 6.477 6.445 1 98.12 103 SER A CA 1
ATOM 821 C C . SER A 1 103 ? -9.477 7.98 6.629 1 98.12 103 SER A C 1
ATOM 823 O O . SER A 1 103 ? -9.711 8.445 7.742 1 98.12 103 SER A O 1
ATOM 825 N N . MET A 1 104 ? -9.414 8.703 5.551 1 98 104 MET A N 1
ATOM 826 C CA . MET A 1 104 ? -9.398 10.156 5.602 1 98 104 MET A CA 1
ATOM 827 C C . MET A 1 104 ? -10.633 10.742 4.918 1 98 104 MET A C 1
ATOM 829 O O . MET A 1 104 ? -10.969 10.352 3.797 1 98 104 MET A O 1
ATOM 833 N N . ILE A 1 105 ? -11.258 11.672 5.535 1 97.88 105 ILE A N 1
ATOM 834 C CA . ILE A 1 105 ? -12.398 12.391 4.977 1 97.88 105 ILE A CA 1
ATOM 835 C C . ILE A 1 105 ? -12.078 13.883 4.898 1 97.88 105 ILE A C 1
ATOM 837 O O . ILE A 1 105 ? -11.648 14.484 5.887 1 97.88 105 ILE A O 1
ATOM 841 N N . ARG A 1 106 ? -12.336 14.414 3.656 1 97 106 ARG A N 1
ATOM 842 C CA . ARG A 1 106 ? -12.094 15.844 3.49 1 97 106 ARG A CA 1
ATOM 843 C C . ARG A 1 106 ? -12.945 16.656 4.457 1 97 106 ARG A C 1
ATOM 845 O O . ARG A 1 106 ? -14.133 16.375 4.641 1 97 106 ARG A O 1
ATOM 852 N N . THR A 1 107 ? -12.227 17.641 5.145 1 96.38 107 THR A N 1
ATOM 853 C CA . THR A 1 107 ? -12.914 18.484 6.113 1 96.38 107 THR A CA 1
ATOM 854 C C . THR A 1 107 ? -12.484 19.953 5.965 1 96.38 107 THR A C 1
ATOM 856 O O . THR A 1 107 ? -11.43 20.234 5.398 1 96.38 107 THR A O 1
ATOM 859 N N . LEU A 1 108 ? -13.414 20.953 6.238 1 89.12 108 LEU A N 1
ATOM 860 C CA . LEU A 1 108 ? -13.102 22.375 6.227 1 89.12 108 LEU A CA 1
ATOM 861 C C . LEU A 1 108 ? -12.656 22.844 7.609 1 89.12 108 LEU A C 1
ATOM 863 O O . LEU A 1 108 ? -13.328 22.578 8.609 1 89.12 108 LEU A O 1
ATOM 867 N N . LEU A 1 109 ? -11.383 23 7.68 1 70.56 109 LEU A N 1
ATOM 868 C CA . LEU A 1 109 ? -10.969 23.516 8.977 1 70.56 109 LEU A CA 1
ATOM 869 C C . LEU A 1 109 ? -11.516 24.922 9.195 1 70.56 109 LEU A C 1
ATOM 871 O O . LEU A 1 109 ? -11.359 25.797 8.336 1 70.56 109 LEU A O 1
ATOM 875 N N . THR A 1 110 ? -12.625 25 9.812 1 57.84 110 THR A N 1
ATOM 876 C CA . THR A 1 110 ? -13.086 26.328 10.219 1 57.84 110 THR A CA 1
ATOM 877 C C . THR A 1 110 ? -12.055 27.016 11.109 1 57.84 110 THR A C 1
ATOM 879 O O . THR A 1 110 ? -11.492 26.391 12.008 1 57.84 110 THR A O 1
ATOM 882 N N . GLU A 1 111 ? -11.289 27.906 10.531 1 50.12 111 GLU A N 1
ATOM 883 C CA . GLU A 1 111 ? -10.445 28.75 11.375 1 50.12 111 GLU A CA 1
ATOM 884 C C . GLU A 1 111 ? -11.211 29.25 12.586 1 50.12 111 GLU A C 1
ATOM 886 O O . GLU A 1 111 ? -12.227 29.938 12.445 1 50.12 111 GLU A O 1
ATOM 891 N N . LYS A 1 112 ? -11.523 28.562 13.617 1 48.59 112 LYS A N 1
ATOM 892 C CA . LYS A 1 112 ? -12.023 29.219 14.82 1 48.59 112 LYS A CA 1
ATOM 893 C C . LYS A 1 112 ? -11.18 30.453 15.156 1 48.59 112 LYS A C 1
ATOM 895 O O . LYS A 1 112 ? -9.969 30.344 15.336 1 48.59 112 LYS A O 1
ATOM 900 N N . LYS A 1 113 ? -11.555 31.672 14.703 1 44.69 113 LYS A N 1
ATOM 901 C CA . LYS A 1 113 ? -11.031 32.906 15.273 1 44.69 113 LYS A CA 1
ATOM 902 C C . LYS A 1 113 ? -11.008 32.844 16.797 1 44.69 113 LYS A C 1
ATOM 904 O O . LYS A 1 113 ? -12.008 32.5 17.422 1 44.69 113 LYS A O 1
ATOM 909 N N . GLU A 1 114 ? -9.992 32.688 17.516 1 41.78 114 GLU A N 1
ATOM 910 C CA . GLU A 1 114 ? -9.891 33.125 18.906 1 41.78 114 GLU A CA 1
ATOM 911 C C . GLU A 1 114 ? -10.617 34.469 19.141 1 41.78 114 GLU A C 1
ATOM 913 O O . GLU A 1 114 ? -10.086 35.531 18.828 1 41.78 114 GLU A O 1
ATOM 918 N N . GLY A 1 115 ? -11.742 34.75 18.594 1 38.47 115 GLY A N 1
ATOM 919 C CA . GLY A 1 115 ? -12.414 36 18.938 1 38.47 115 GLY A CA 1
ATOM 920 C C . GLY A 1 115 ? -12.422 36.281 20.422 1 38.47 115 GLY A C 1
ATOM 921 O O . GLY A 1 115 ? -12.172 35.375 21.234 1 38.47 115 GLY A O 1
ATOM 922 N N . GLU A 1 116 ? -12.383 37.719 20.984 1 41.34 116 GLU A N 1
ATOM 923 C CA . GLU A 1 116 ? -12.68 38.562 22.141 1 41.34 116 GLU A CA 1
ATOM 924 C C . GLU A 1 116 ? -13.992 38.125 22.797 1 41.34 116 GLU A C 1
ATOM 926 O O . GLU A 1 116 ? -15.016 38 22.125 1 41.34 116 GLU A O 1
ATOM 931 N N . GLU A 1 117 ? -14.047 37.156 23.75 1 39.28 117 GLU A N 1
ATOM 932 C CA . GLU A 1 117 ? -15.133 37.094 24.734 1 39.28 117 GLU A CA 1
ATOM 933 C C . GLU A 1 117 ? -15.656 38.5 25.047 1 39.28 117 GLU A C 1
ATOM 935 O O . GLU A 1 117 ? -14.922 39.344 25.547 1 39.28 117 GLU A O 1
ATOM 940 N N . SER A 1 118 ? -16.266 39.156 24.141 1 38.84 118 SER A N 1
ATOM 941 C CA . SER A 1 118 ? -17.062 40.344 24.422 1 38.84 118 SER A CA 1
ATOM 942 C C . SER A 1 118 ? -17.938 40.125 25.656 1 38.84 118 SER A C 1
ATOM 944 O O . SER A 1 118 ? -18.781 39.25 25.688 1 38.84 118 SER A O 1
ATOM 946 N N . ILE A 1 119 ? -17.312 40.312 26.969 1 39.88 119 ILE A N 1
ATOM 947 C CA . ILE A 1 119 ? -18.094 40.625 28.156 1 39.88 119 ILE A CA 1
ATOM 948 C C . ILE A 1 119 ? -19.172 41.656 27.781 1 39.88 119 ILE A C 1
ATOM 950 O O . ILE A 1 119 ? -18.859 42.844 27.594 1 39.88 119 ILE A O 1
ATOM 954 N N . GLY A 1 120 ? -19.75 41.531 26.766 1 32.94 120 GLY A N 1
ATOM 955 C CA . GLY A 1 120 ? -20.859 42.406 26.453 1 32.94 120 GLY A CA 1
ATOM 956 C C . GLY A 1 120 ? -21.812 42.594 27.609 1 32.94 120 GLY A C 1
ATOM 957 O O . GLY A 1 120 ? -22.078 43.719 28.047 1 32.94 120 GLY A O 1
ATOM 958 N N . GLY A 1 121 ? -22.828 41.719 27.766 1 33.31 121 GLY A N 1
ATOM 959 C CA . GLY A 1 121 ? -24.219 42.094 27.969 1 33.31 121 GLY A CA 1
ATOM 960 C C . GLY A 1 121 ? -24.578 42.281 29.438 1 33.31 121 GLY A C 1
ATOM 961 O O . GLY A 1 121 ? -25.766 42.344 29.797 1 33.31 121 GLY A O 1
ATOM 962 N N . VAL A 1 122 ? -23.734 42.438 30.531 1 35.59 122 VAL A N 1
ATOM 963 C CA . VAL A 1 122 ? -24.547 42.656 31.734 1 35.59 122 VAL A CA 1
ATOM 964 C C . VAL A 1 122 ? -25.297 43.969 31.594 1 35.59 122 VAL A C 1
ATOM 966 O O . VAL A 1 122 ? -24.703 45.031 31.328 1 35.59 122 VAL A O 1
ATOM 969 N N . GLU A 1 123 ? -26.672 43.844 31.5 1 28.36 123 GLU A N 1
ATOM 970 C CA . GLU A 1 123 ? -27.625 44.875 31.922 1 28.36 123 GLU A CA 1
ATOM 971 C C . GLU A 1 123 ? -27.328 45.344 33.344 1 28.36 123 GLU A C 1
ATOM 973 O O . GLU A 1 123 ? -26.969 44.531 34.219 1 28.36 123 GLU A O 1
ATOM 978 N N . MET B 1 1 ? -3.047 -2.66 -17.812 1 30.89 1 MET B N 1
ATOM 979 C CA . MET B 1 1 ? -4.02 -2.805 -16.734 1 30.89 1 MET B CA 1
ATOM 980 C C . MET B 1 1 ? -3.676 -1.891 -15.57 1 30.89 1 MET B C 1
ATOM 982 O O . MET B 1 1 ? -2.512 -1.532 -15.375 1 30.89 1 MET B O 1
ATOM 986 N N . VAL B 1 2 ? -4.504 -1.075 -15.109 1 35.62 2 VAL B N 1
ATOM 987 C CA . VAL B 1 2 ? -4.355 0.226 -14.461 1 35.62 2 VAL B CA 1
ATOM 988 C C . VAL B 1 2 ? -3.525 0.081 -13.188 1 35.62 2 VAL B C 1
ATOM 990 O O . VAL B 1 2 ? -3.949 -0.578 -12.234 1 35.62 2 VAL B O 1
ATOM 993 N N . VAL B 1 3 ? -2.266 -0.503 -13.25 1 42.28 3 VAL B N 1
ATOM 994 C CA . VAL B 1 3 ? -1.302 -0.566 -12.156 1 42.28 3 VAL B CA 1
ATOM 995 C C . VAL B 1 3 ? -1.143 0.816 -11.531 1 42.28 3 VAL B C 1
ATOM 997 O O . VAL B 1 3 ? -1.399 1.833 -12.18 1 42.28 3 VAL B O 1
ATOM 1000 N N . GLY B 1 4 ? -1.361 0.912 -10.211 1 47.84 4 GLY B N 1
ATOM 1001 C CA . GLY B 1 4 ? -1.068 2.117 -9.453 1 47.84 4 GLY B CA 1
ATOM 1002 C C . GLY B 1 4 ? 0.171 2.844 -9.945 1 47.84 4 GLY B C 1
ATOM 1003 O O . GLY B 1 4 ? 1.064 2.23 -10.531 1 47.84 4 GLY B O 1
ATOM 1004 N N . GLU B 1 5 ? -0.07 4.094 -10.594 1 47.5 5 GLU B N 1
ATOM 1005 C CA . GLU B 1 5 ? 1.046 4.863 -11.141 1 47.5 5 GLU B CA 1
ATOM 1006 C C . GLU B 1 5 ? 2.242 4.844 -10.188 1 47.5 5 GLU B C 1
ATOM 1008 O O . GLU B 1 5 ? 2.08 4.984 -8.977 1 47.5 5 GLU B O 1
ATOM 1013 N N . LYS B 1 6 ? 3.207 4.305 -10.594 1 46.09 6 LYS B N 1
ATOM 1014 C CA . LYS B 1 6 ? 4.426 3.945 -9.875 1 46.09 6 LYS B CA 1
ATOM 1015 C C . LYS B 1 6 ? 4.973 5.137 -9.094 1 46.09 6 LYS B C 1
ATOM 1017 O O . LYS B 1 6 ? 5.043 6.25 -9.617 1 46.09 6 LYS B O 1
ATOM 1022 N N . ARG B 1 7 ? 4.844 6.148 -8.312 1 40.34 7 ARG B N 1
ATOM 1023 C CA . ARG B 1 7 ? 6.039 6.938 -8.031 1 40.34 7 ARG B CA 1
ATOM 1024 C C . ARG B 1 7 ? 6.812 6.359 -6.848 1 40.34 7 ARG B C 1
ATOM 1026 O O . ARG B 1 7 ? 6.312 6.344 -5.723 1 40.34 7 ARG B O 1
ATOM 1033 N N . ILE B 1 8 ? 7.129 5.152 -6.66 1 45.84 8 ILE B N 1
ATOM 1034 C CA . ILE B 1 8 ? 7.992 4.938 -5.508 1 45.84 8 ILE B CA 1
ATOM 1035 C C . ILE B 1 8 ? 9.328 5.656 -5.723 1 45.84 8 ILE B C 1
ATOM 1037 O O . ILE B 1 8 ? 10.086 5.305 -6.625 1 45.84 8 ILE B O 1
ATOM 1041 N N . TRP B 1 9 ? 9.312 7.012 -5.527 1 41.59 9 TRP B N 1
ATOM 1042 C CA . TRP B 1 9 ? 10.562 7.758 -5.648 1 41.59 9 TRP B CA 1
ATOM 1043 C C . TRP B 1 9 ? 11.594 7.262 -4.637 1 41.59 9 TRP B C 1
ATOM 1045 O O . TRP B 1 9 ? 11.328 7.25 -3.432 1 41.59 9 TRP B O 1
ATOM 1055 N N . GLU B 1 10 ? 12.172 6.184 -4.867 1 43.19 10 GLU B N 1
ATOM 1056 C CA . GLU B 1 10 ? 13.383 6.012 -4.07 1 43.19 10 GLU B CA 1
ATOM 1057 C C . GLU B 1 10 ? 14.273 7.246 -4.16 1 43.19 10 GLU B C 1
ATOM 1059 O O . GLU B 1 10 ? 14.562 7.73 -5.254 1 43.19 10 GLU B O 1
ATOM 1064 N N . ASP B 1 11 ? 14.164 8.172 -3.383 1 40.41 11 ASP B N 1
ATOM 1065 C CA . ASP B 1 11 ? 15.047 9.336 -3.381 1 40.41 11 ASP B CA 1
ATOM 1066 C C . ASP B 1 11 ? 16.438 8.984 -3.912 1 40.41 11 ASP B C 1
ATOM 1068 O O . ASP B 1 11 ? 17.391 9.742 -3.723 1 40.41 11 ASP B O 1
ATOM 1072 N N . ASP B 1 12 ? 17.094 7.871 -4.066 1 40.16 12 ASP B N 1
ATOM 1073 C CA . ASP B 1 12 ? 18.5 8.062 -4.391 1 40.16 12 ASP B CA 1
ATOM 1074 C C . ASP B 1 12 ? 18.656 8.805 -5.715 1 40.16 12 ASP B C 1
ATOM 1076 O O . ASP B 1 12 ? 17.828 8.664 -6.617 1 40.16 12 ASP B O 1
ATOM 1080 N N . ASP B 1 13 ? 19.562 9.805 -5.984 1 39.03 13 ASP B N 1
ATOM 1081 C CA . ASP B 1 13 ? 20.141 10.438 -7.164 1 39.03 13 ASP B CA 1
ATOM 1082 C C . ASP B 1 13 ? 20.094 9.508 -8.375 1 39.03 13 ASP B C 1
ATOM 1084 O O . ASP B 1 13 ? 20.266 9.945 -9.508 1 39.03 13 ASP B O 1
ATOM 1088 N N . GLU B 1 14 ? 20.781 8.234 -8.477 1 42.56 14 GLU B N 1
ATOM 1089 C CA . GLU B 1 14 ? 21.188 7.633 -9.742 1 42.56 14 GLU B CA 1
ATOM 1090 C C . GLU B 1 14 ? 19.984 7.293 -10.609 1 42.56 14 GLU B C 1
ATOM 1092 O O . GLU B 1 14 ? 18.844 7.348 -10.141 1 42.56 14 GLU B O 1
ATOM 1097 N N . GLU B 1 15 ? 20.062 6.426 -11.859 1 44.09 15 GLU B N 1
ATOM 1098 C CA . GLU B 1 15 ? 19.25 5.91 -12.961 1 44.09 15 GLU B CA 1
ATOM 1099 C C . GLU B 1 15 ? 18 5.203 -12.438 1 44.09 15 GLU B C 1
ATOM 1101 O O . GLU B 1 15 ? 18.016 3.996 -12.195 1 44.09 15 GLU B O 1
ATOM 1106 N N . LYS B 1 16 ? 17.172 5.695 -11.594 1 49.03 16 LYS B N 1
ATOM 1107 C CA . LYS B 1 16 ? 16.094 5.145 -10.773 1 49.03 16 LYS B CA 1
ATOM 1108 C C . LYS B 1 16 ? 14.984 4.566 -11.648 1 49.03 16 LYS B C 1
ATOM 1110 O O . LYS B 1 16 ? 14.312 5.301 -12.375 1 49.03 16 LYS B O 1
ATOM 1115 N N . GLU B 1 17 ? 15.117 3.438 -12.25 1 53.25 17 GLU B N 1
ATOM 1116 C CA . GLU B 1 17 ? 14.062 2.744 -12.992 1 53.25 17 GLU B CA 1
ATOM 1117 C C . GLU B 1 17 ? 12.766 2.707 -12.188 1 53.25 17 GLU B C 1
ATOM 1119 O O . GLU B 1 17 ? 12.781 2.447 -10.984 1 53.25 17 GLU B O 1
ATOM 1124 N N . GLU B 1 18 ? 11.789 3.4 -12.57 1 62.59 18 GLU B N 1
ATOM 1125 C CA . GLU B 1 18 ? 10.43 3.373 -12.047 1 62.59 18 GLU B CA 1
AT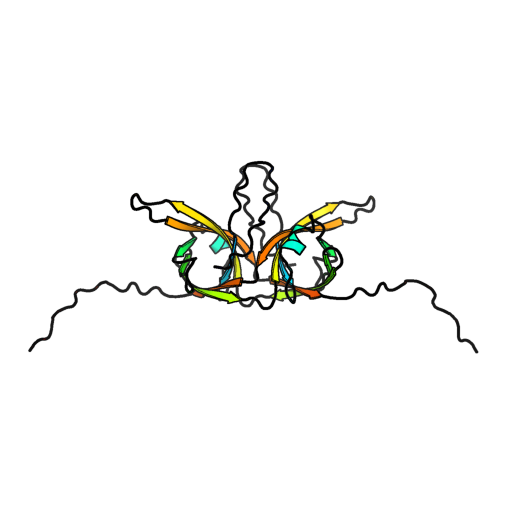OM 1126 C C . GLU B 1 18 ? 9.953 1.941 -11.812 1 62.59 18 GLU B C 1
ATOM 1128 O O . GLU B 1 18 ? 10 1.112 -12.727 1 62.59 18 GLU B O 1
ATOM 1133 N N . LYS B 1 19 ? 9.984 1.481 -10.508 1 75.19 19 LYS B N 1
ATOM 1134 C CA . LYS B 1 19 ? 9.477 0.138 -10.25 1 75.19 19 LYS B CA 1
ATOM 1135 C C . LYS B 1 19 ? 7.965 0.158 -10.023 1 75.19 19 LYS B C 1
ATOM 1137 O O . LYS B 1 19 ? 7.426 1.128 -9.492 1 75.19 19 LYS B O 1
ATOM 1142 N N . GLN B 1 20 ? 7.32 -0.834 -10.555 1 86.44 20 GLN B N 1
ATOM 1143 C CA . GLN B 1 20 ? 5.883 -0.995 -10.383 1 86.44 20 GLN B CA 1
ATOM 1144 C C . GLN B 1 20 ? 5.559 -1.587 -9.016 1 86.44 20 GLN B C 1
ATOM 1146 O O . GLN B 1 20 ? 6.215 -2.529 -8.562 1 86.44 20 GLN B O 1
ATOM 1151 N N . LEU B 1 21 ? 4.668 -0.909 -8.281 1 90.75 21 LEU B N 1
ATOM 1152 C CA . LEU B 1 21 ? 4.164 -1.417 -7.012 1 90.75 21 LEU B CA 1
ATOM 1153 C C . LEU B 1 21 ? 2.711 -1.865 -7.141 1 90.75 21 LEU B C 1
ATOM 1155 O O . LEU B 1 21 ? 1.952 -1.301 -7.93 1 90.75 21 LEU B O 1
ATOM 1159 N N . ILE B 1 22 ? 2.357 -2.871 -6.375 1 94.38 22 ILE B N 1
ATOM 1160 C CA . ILE B 1 22 ? 1.002 -3.412 -6.398 1 94.38 22 ILE B CA 1
ATOM 1161 C C . ILE B 1 22 ? 0.472 -3.535 -4.969 1 94.38 22 ILE B C 1
ATOM 1163 O O . ILE B 1 22 ? 1.18 -4.008 -4.078 1 94.38 22 ILE B O 1
ATOM 1167 N N . LEU B 1 23 ? -0.717 -3.055 -4.812 1 96.38 23 LEU B N 1
ATOM 1168 C CA . LEU B 1 23 ? -1.423 -3.281 -3.557 1 96.38 23 LEU B CA 1
ATOM 1169 C C . LEU B 1 23 ? -2.24 -4.566 -3.619 1 96.38 23 LEU B C 1
ATOM 1171 O O . LEU B 1 23 ? -3.162 -4.684 -4.43 1 96.38 23 LEU B O 1
ATOM 1175 N N . VAL B 1 24 ? -1.879 -5.523 -2.812 1 96.94 24 VAL B N 1
ATOM 1176 C CA . VAL B 1 24 ? -2.537 -6.824 -2.764 1 96.94 24 VAL B CA 1
ATOM 1177 C C . VAL B 1 24 ? -3.236 -7 -1.419 1 96.94 24 VAL B C 1
ATOM 1179 O O . VAL B 1 24 ? -2.646 -6.746 -0.367 1 96.94 24 VAL B O 1
ATOM 1182 N N . GLU B 1 25 ? -4.449 -7.379 -1.456 1 97.56 25 GLU B N 1
ATOM 1183 C CA . GLU B 1 25 ? -5.184 -7.727 -0.243 1 97.56 25 GLU B CA 1
ATOM 1184 C C . GLU B 1 25 ? -5.473 -9.227 -0.185 1 97.56 25 GLU B C 1
ATOM 1186 O O . GLU B 1 25 ? -6.188 -9.758 -1.038 1 97.56 25 GLU B O 1
ATOM 1191 N N . PHE B 1 26 ? -4.883 -9.852 0.769 1 97.5 26 PHE B N 1
ATOM 1192 C CA . PHE B 1 26 ? -5.152 -11.266 1.015 1 97.5 26 PHE B CA 1
ATOM 1193 C C . PHE B 1 26 ? -6.363 -11.438 1.919 1 97.5 26 PHE B C 1
ATOM 1195 O O . PHE B 1 26 ? -6.496 -10.742 2.928 1 97.5 26 PHE B O 1
ATOM 1202 N N . SER B 1 27 ? -7.195 -12.414 1.414 1 95.12 27 SER B N 1
ATOM 1203 C CA . SER B 1 27 ? -8.312 -12.75 2.293 1 95.12 27 SER B CA 1
ATOM 1204 C C . SER B 1 27 ? -7.828 -13.492 3.537 1 95.12 27 SER B C 1
ATOM 1206 O O . SER B 1 27 ? -7.203 -14.555 3.434 1 95.12 27 SER B O 1
ATOM 1208 N N . GLY B 1 28 ? -7.887 -12.836 4.715 1 93.88 28 GLY B N 1
ATOM 1209 C CA . GLY B 1 28 ? -7.438 -13.43 5.965 1 93.88 28 GLY B CA 1
ATOM 1210 C C . GLY B 1 28 ? -6.156 -12.812 6.492 1 93.88 28 GLY B C 1
ATOM 1211 O O . GLY B 1 28 ? -5.715 -11.773 6 1 93.88 28 GLY B O 1
ATOM 1212 N N . ILE B 1 29 ? -5.535 -13.562 7.43 1 92.75 29 ILE B N 1
ATOM 1213 C CA . ILE B 1 29 ? -4.359 -13.023 8.102 1 92.75 29 ILE B CA 1
ATOM 1214 C C . ILE B 1 29 ? -3.1 -13.68 7.543 1 92.75 29 ILE B C 1
ATOM 1216 O O . ILE B 1 29 ? -2.998 -14.914 7.504 1 92.75 29 ILE B O 1
ATOM 1220 N N . ILE B 1 30 ? -2.211 -12.883 7.062 1 91.62 30 ILE B N 1
ATOM 1221 C CA . ILE B 1 30 ? -0.872 -13.32 6.68 1 91.62 30 ILE B CA 1
ATOM 1222 C C . ILE B 1 30 ? 0.148 -12.805 7.691 1 91.62 30 ILE B C 1
ATOM 1224 O O . ILE B 1 30 ? 0.258 -11.594 7.91 1 91.62 30 ILE B O 1
ATOM 1228 N N . ASP B 1 31 ? 0.829 -13.656 8.242 1 86.88 31 ASP B N 1
ATOM 1229 C CA . ASP B 1 31 ? 1.761 -13.297 9.305 1 86.88 31 ASP B CA 1
ATOM 1230 C C . ASP B 1 31 ? 3.016 -12.641 8.734 1 86.88 31 ASP B C 1
ATOM 1232 O O . ASP B 1 31 ? 3.492 -13.023 7.668 1 86.88 31 ASP B O 1
ATOM 1236 N N . SER B 1 32 ? 3.436 -11.719 9.438 1 84.69 32 SER B N 1
ATOM 1237 C CA . SER B 1 32 ? 4.629 -10.984 9.016 1 84.69 32 SER B CA 1
ATOM 1238 C C . SER B 1 32 ? 5.824 -11.922 8.867 1 84.69 32 SER B C 1
ATOM 1240 O O . SER B 1 32 ? 6.625 -11.766 7.945 1 84.69 32 SER B O 1
ATOM 1242 N N . ASP B 1 33 ? 5.938 -12.789 9.781 1 87.12 33 ASP B N 1
ATOM 1243 C CA . ASP B 1 33 ? 7.027 -13.766 9.703 1 87.12 33 ASP B CA 1
ATOM 1244 C C . ASP B 1 33 ? 6.934 -14.586 8.422 1 87.12 33 ASP B C 1
ATOM 1246 O O . ASP B 1 33 ? 7.953 -14.883 7.793 1 87.12 33 ASP B O 1
ATOM 1250 N N . PHE B 1 34 ? 5.781 -14.859 8.039 1 87.94 34 PHE B N 1
ATOM 1251 C CA . PHE B 1 34 ? 5.539 -15.617 6.816 1 87.94 34 PHE B CA 1
ATOM 1252 C C . PHE B 1 34 ? 6.035 -14.844 5.598 1 87.94 34 PHE B C 1
ATOM 1254 O O . PHE B 1 34 ? 6.789 -15.383 4.785 1 87.94 34 PHE B O 1
ATOM 1261 N N . LEU B 1 35 ? 5.695 -13.633 5.523 1 88.38 35 LEU B N 1
ATOM 1262 C CA . LEU B 1 35 ? 6.074 -12.812 4.375 1 88.38 35 LEU B CA 1
ATOM 1263 C C . LEU B 1 35 ? 7.574 -12.531 4.375 1 88.38 35 LEU B C 1
ATOM 1265 O O . LEU B 1 35 ? 8.195 -12.484 3.312 1 88.38 35 LEU B O 1
ATOM 1269 N N . SER B 1 36 ? 8.117 -12.375 5.57 1 85.94 36 SER B N 1
ATOM 1270 C CA . SER B 1 36 ? 9.539 -12.07 5.676 1 85.94 36 SER B CA 1
ATOM 1271 C C . SER B 1 36 ? 10.391 -13.266 5.27 1 85.94 36 SER B C 1
ATOM 1273 O O . SER B 1 36 ? 11.516 -13.094 4.789 1 85.94 36 SER B O 1
ATOM 1275 N N . LYS B 1 37 ? 9.938 -14.359 5.402 1 85.5 37 LYS B N 1
ATOM 1276 C CA . LYS B 1 37 ? 10.672 -15.586 5.117 1 85.5 37 LYS B CA 1
ATOM 1277 C C . LYS B 1 37 ? 10.57 -15.961 3.641 1 85.5 37 LYS B C 1
ATOM 1279 O O . LYS B 1 37 ? 11.359 -16.766 3.145 1 85.5 37 LYS B O 1
ATOM 1284 N N . CYS B 1 38 ? 9.656 -15.352 3.027 1 78.62 38 CYS B N 1
ATOM 1285 C CA . CYS B 1 38 ? 9.461 -15.703 1.624 1 78.62 38 CYS B CA 1
ATOM 1286 C C . CYS B 1 38 ? 10.414 -14.914 0.73 1 78.62 38 CYS B C 1
ATOM 1288 O O . CYS B 1 38 ? 10.406 -15.086 -0.49 1 78.62 38 CYS B O 1
ATOM 1290 N N . ASP B 1 39 ? 11.711 -14.727 0.919 1 67.19 39 ASP B N 1
ATOM 1291 C CA . ASP B 1 39 ? 12.852 -14.148 0.232 1 67.19 39 ASP B CA 1
ATOM 1292 C C . ASP B 1 39 ? 12.539 -13.875 -1.236 1 67.19 39 ASP B C 1
ATOM 1294 O O . ASP B 1 39 ? 13.266 -14.312 -2.127 1 67.19 39 ASP B O 1
ATOM 1298 N N . ASN B 1 40 ? 11.672 -13.227 -1.706 1 65.75 40 ASN B N 1
ATOM 1299 C CA . ASN B 1 40 ? 11.383 -12.93 -3.105 1 65.75 40 ASN B CA 1
ATOM 1300 C C . ASN B 1 40 ? 10.773 -14.133 -3.818 1 65.75 40 ASN B C 1
ATOM 1302 O O . ASN B 1 40 ? 11.008 -14.344 -5.012 1 65.75 40 ASN B O 1
ATOM 1306 N N . LYS B 1 41 ? 10.203 -14.805 -3.131 1 78.56 41 LYS B N 1
ATOM 1307 C CA . LYS B 1 41 ? 9.617 -16.031 -3.658 1 78.56 41 LYS B CA 1
ATOM 1308 C C . LYS B 1 41 ? 8.125 -15.875 -3.91 1 78.56 41 LYS B C 1
ATOM 1310 O O . LYS B 1 41 ? 7.383 -16.859 -3.938 1 78.56 41 LYS B O 1
ATOM 1315 N N . CYS B 1 42 ? 7.703 -14.828 -4.051 1 92.88 42 CYS B N 1
ATOM 1316 C CA . CYS B 1 42 ? 6.312 -14.695 -4.473 1 92.88 42 CYS B CA 1
ATOM 1317 C C . CYS B 1 42 ? 6.211 -14.609 -5.988 1 92.88 42 CYS B C 1
ATOM 1319 O O . CYS B 1 42 ? 6.664 -13.633 -6.594 1 92.88 42 CYS B O 1
ATOM 1321 N N . LYS B 1 43 ? 5.59 -15.641 -6.555 1 92.62 43 LYS B N 1
ATOM 1322 C CA . LYS B 1 43 ? 5.414 -15.695 -8 1 92.62 43 LYS B CA 1
ATOM 1323 C C . LYS B 1 43 ? 3.975 -15.375 -8.391 1 92.62 43 LYS B C 1
ATOM 1325 O O . LYS B 1 43 ? 3.031 -15.938 -7.828 1 92.62 43 LYS B O 1
ATOM 1330 N N . ILE B 1 44 ? 3.869 -14.523 -9.289 1 95.62 44 ILE B N 1
ATOM 1331 C CA . ILE B 1 44 ? 2.527 -14.195 -9.758 1 95.62 44 ILE B CA 1
ATOM 1332 C C . ILE B 1 44 ? 2.385 -14.562 -11.234 1 95.62 44 ILE B C 1
ATOM 1334 O O . ILE B 1 44 ? 3.252 -14.242 -12.047 1 95.62 44 ILE B O 1
ATOM 1338 N N . LEU B 1 45 ? 1.386 -15.281 -11.523 1 93.94 45 LEU B N 1
ATOM 1339 C CA . LEU B 1 45 ? 1.032 -15.672 -12.883 1 93.94 45 LEU B CA 1
ATOM 1340 C C . LEU B 1 45 ? -0.147 -14.852 -13.398 1 93.94 45 LEU B C 1
ATOM 1342 O O . LEU B 1 45 ? -1.117 -14.633 -12.672 1 93.94 45 LEU B O 1
ATOM 1346 N N . GLY B 1 46 ? 0.025 -14.273 -14.609 1 94.75 46 GLY B N 1
ATOM 1347 C CA . GLY B 1 46 ? -1.062 -13.531 -15.227 1 94.75 46 GLY B CA 1
ATOM 1348 C C . GLY B 1 46 ? -1.318 -12.195 -14.555 1 94.75 46 GLY B C 1
ATOM 1349 O O . GLY B 1 46 ? -2.469 -11.836 -14.297 1 94.75 46 GLY B O 1
ATOM 1350 N N . ILE B 1 47 ? -0.339 -11.539 -14.109 1 94.44 47 ILE B N 1
ATOM 1351 C CA . ILE B 1 47 ? -0.501 -10.281 -13.383 1 94.44 47 ILE B CA 1
ATOM 1352 C C . ILE B 1 47 ? -1.269 -9.281 -14.25 1 94.44 47 ILE B C 1
ATOM 1354 O O . ILE B 1 47 ? -1.981 -8.422 -13.727 1 94.44 47 ILE B O 1
ATOM 1358 N N . ASP B 1 48 ? -1.228 -9.414 -15.57 1 92.88 48 ASP B N 1
ATOM 1359 C CA . ASP B 1 48 ? -1.887 -8.492 -16.484 1 92.88 48 ASP B CA 1
ATOM 1360 C C . ASP B 1 48 ? -3.27 -9.008 -16.891 1 92.88 48 ASP B C 1
ATOM 1362 O O . ASP B 1 48 ? -3.959 -8.383 -17.703 1 92.88 48 ASP B O 1
ATOM 1366 N N . THR B 1 49 ? -3.58 -10.023 -16.359 1 95 49 THR B N 1
ATOM 1367 C CA . THR B 1 49 ? -4.91 -10.555 -16.641 1 95 49 THR B CA 1
ATOM 1368 C C . THR B 1 49 ? -5.898 -10.125 -15.562 1 95 49 THR B C 1
ATOM 1370 O O . THR B 1 49 ? -5.52 -9.477 -14.586 1 95 49 THR B O 1
ATOM 1373 N N . GLU B 1 50 ? -7.172 -10.57 -15.75 1 95.88 50 GLU B N 1
ATOM 1374 C CA . GLU B 1 50 ? -8.234 -10.227 -14.805 1 95.88 50 GLU B CA 1
ATOM 1375 C C . GLU B 1 50 ? -8.164 -11.109 -13.555 1 95.88 50 GLU B C 1
ATOM 1377 O O . GLU B 1 50 ? -8.68 -10.734 -12.5 1 95.88 50 GLU B O 1
ATOM 1382 N N . ARG B 1 51 ? -7.621 -12.281 -13.711 1 96.75 51 ARG B N 1
ATOM 1383 C CA . ARG B 1 51 ? -7.633 -13.258 -12.625 1 96.75 51 ARG B CA 1
ATOM 1384 C C . ARG B 1 51 ? -6.238 -13.844 -12.406 1 96.75 51 ARG B C 1
ATOM 1386 O O . ARG B 1 51 ? -6.012 -15.031 -12.648 1 96.75 51 ARG B O 1
ATOM 1393 N N . PRO B 1 52 ? -5.312 -13.148 -11.844 1 97.31 52 PRO B N 1
ATOM 1394 C CA . PRO B 1 52 ? -3.961 -13.656 -11.578 1 97.31 52 PRO B CA 1
ATOM 1395 C C . PRO B 1 52 ? -3.928 -14.695 -10.461 1 97.31 52 PRO B C 1
ATOM 1397 O O . PRO B 1 52 ? -4.855 -14.773 -9.656 1 97.31 52 PRO B O 1
ATOM 1400 N N . ILE B 1 53 ? -2.828 -15.5 -10.469 1 97.06 53 ILE B N 1
ATOM 1401 C CA . ILE B 1 53 ? -2.559 -16.484 -9.43 1 97.06 53 ILE B CA 1
ATOM 1402 C C . ILE B 1 53 ? -1.239 -16.156 -8.734 1 97.06 53 ILE B C 1
ATOM 1404 O O . ILE B 1 53 ? -0.223 -15.93 -9.391 1 97.06 53 ILE B O 1
ATOM 1408 N N . LEU B 1 54 ? -1.287 -16.125 -7.469 1 96.75 54 LEU B N 1
ATOM 1409 C CA . LEU B 1 54 ? -0.096 -15.82 -6.68 1 96.75 54 LEU B CA 1
ATOM 1410 C C . LEU B 1 54 ? 0.315 -17.016 -5.84 1 96.75 54 LEU B C 1
ATOM 1412 O O . LEU B 1 54 ? -0.507 -17.594 -5.121 1 96.75 54 LEU B O 1
ATOM 1416 N N . GLN B 1 55 ? 1.521 -17.344 -6.055 1 94.88 55 GLN B N 1
ATOM 1417 C CA . GLN B 1 55 ? 2.115 -18.359 -5.195 1 94.88 55 GLN B CA 1
ATOM 1418 C C . GLN B 1 55 ? 3.043 -17.734 -4.16 1 94.88 55 GLN B C 1
ATOM 1420 O O . GLN B 1 55 ? 3.971 -17 -4.508 1 94.88 55 GLN B O 1
ATOM 1425 N N . VAL B 1 56 ? 2.762 -18.016 -2.947 1 93.5 56 VAL B N 1
ATOM 1426 C CA . VAL B 1 56 ? 3.588 -17.594 -1.821 1 93.5 56 VAL B CA 1
ATOM 1427 C C . VAL B 1 56 ? 4.016 -18.828 -1.011 1 93.5 56 VAL B C 1
ATOM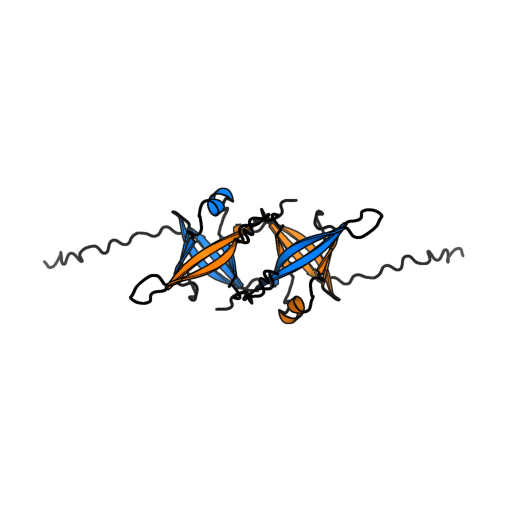 1429 O O . VAL B 1 56 ? 3.24 -19.344 -0.213 1 93.5 56 VAL B O 1
ATOM 1432 N N . ASP B 1 57 ? 5.242 -19.156 -1.23 1 89.38 57 ASP B N 1
ATOM 1433 C CA . ASP B 1 57 ? 5.742 -20.406 -0.678 1 89.38 57 ASP B CA 1
ATOM 1434 C C . ASP B 1 57 ? 4.824 -21.578 -1.039 1 89.38 57 ASP 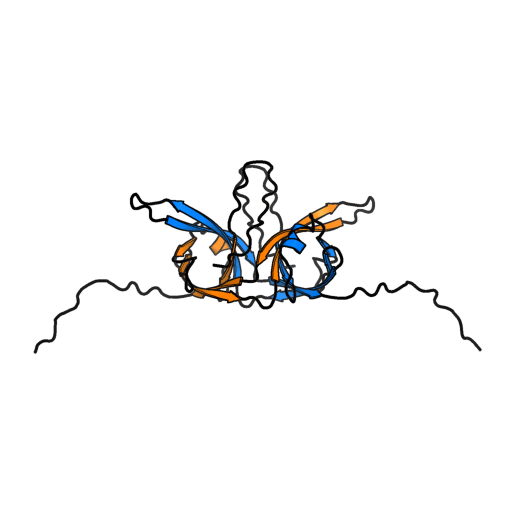B C 1
ATOM 1436 O O . ASP B 1 57 ? 4.668 -21.906 -2.217 1 89.38 57 ASP B O 1
ATOM 1440 N N . ASN B 1 58 ? 4.148 -22.094 -0.01 1 86.06 58 ASN B N 1
ATOM 1441 C CA . ASN B 1 58 ? 3.34 -23.297 -0.232 1 86.06 58 ASN B CA 1
ATOM 1442 C C . ASN B 1 58 ? 1.866 -22.938 -0.417 1 86.06 58 ASN B C 1
ATOM 1444 O O . ASN B 1 58 ? 1.021 -23.828 -0.52 1 86.06 58 ASN B O 1
ATOM 1448 N N . TYR B 1 59 ? 1.594 -21.734 -0.493 1 91.88 59 TYR B N 1
ATOM 1449 C CA . TYR B 1 59 ? 0.209 -21.312 -0.656 1 91.88 59 TYR B CA 1
ATOM 1450 C C . TYR B 1 59 ? -0.025 -20.734 -2.051 1 91.88 59 TYR B C 1
ATOM 1452 O O . TYR B 1 59 ? 0.878 -20.156 -2.646 1 91.88 59 TYR B O 1
ATOM 1460 N N . VAL B 1 60 ? -1.241 -21 -2.523 1 96 60 VAL B N 1
ATOM 1461 C CA . VAL B 1 60 ? -1.662 -20.453 -3.807 1 96 60 VAL B CA 1
ATOM 1462 C C . VAL B 1 60 ? -2.918 -19.594 -3.617 1 96 60 VAL B C 1
ATOM 1464 O O . VAL B 1 60 ? -3.842 -20 -2.906 1 96 60 VAL B O 1
ATOM 1467 N N . PHE B 1 61 ? -2.928 -18.516 -4.207 1 96.81 61 PHE B N 1
ATOM 1468 C CA . PHE B 1 61 ? -4.055 -17.594 -4.113 1 96.81 61 PHE B CA 1
ATOM 1469 C C . PHE B 1 61 ? -4.582 -17.234 -5.5 1 96.81 61 PHE B C 1
ATOM 1471 O O . PHE B 1 61 ? -3.801 -17.031 -6.43 1 96.81 61 PHE B O 1
ATOM 1478 N N . ALA B 1 62 ? -5.879 -17.234 -5.605 1 97.75 62 ALA B N 1
ATOM 1479 C CA . ALA B 1 62 ? -6.547 -16.703 -6.793 1 97.75 62 ALA B CA 1
ATOM 1480 C C . ALA B 1 62 ? -6.992 -15.258 -6.578 1 97.75 62 ALA B C 1
ATOM 1482 O O . ALA B 1 62 ? -7.562 -14.93 -5.535 1 97.75 62 ALA B O 1
ATOM 1483 N N . GLY B 1 63 ? -6.637 -14.43 -7.539 1 98.12 63 GLY B N 1
ATOM 1484 C CA . GLY B 1 63 ? -6.879 -13.008 -7.336 1 98.12 63 GLY B CA 1
ATOM 1485 C C . GLY B 1 63 ? -7.844 -12.422 -8.344 1 98.12 63 GLY B C 1
ATOM 1486 O O . GLY B 1 63 ? -8.086 -13.016 -9.398 1 98.12 63 GLY B O 1
ATOM 1487 N N . LYS B 1 64 ? -8.422 -11.234 -8.008 1 97.94 64 LYS B N 1
ATOM 1488 C CA . LYS B 1 64 ? -9.203 -10.367 -8.875 1 97.94 64 LYS B CA 1
ATOM 1489 C C . LYS B 1 64 ? -8.891 -8.898 -8.609 1 97.94 64 LYS B C 1
ATOM 1491 O O . LYS B 1 64 ? -8.75 -8.484 -7.461 1 97.94 64 LYS B O 1
ATOM 1496 N N . TYR B 1 65 ? -8.789 -8.164 -9.68 1 97.06 65 TYR B N 1
ATOM 1497 C CA . TYR B 1 65 ? -8.633 -6.723 -9.531 1 97.06 65 TYR B CA 1
ATOM 1498 C C . TYR B 1 65 ? -9.953 -6.062 -9.141 1 97.06 65 TYR B C 1
ATOM 1500 O O . TYR B 1 65 ? -11 -6.367 -9.719 1 97.06 65 TYR B O 1
ATOM 1508 N N . GLU B 1 66 ? -9.922 -5.215 -8.18 1 96.06 66 GLU B N 1
ATOM 1509 C CA . GLU B 1 66 ? -11.078 -4.469 -7.703 1 96.06 66 GLU B CA 1
ATOM 1510 C C . GLU B 1 66 ? -10.75 -2.986 -7.535 1 96.06 66 GLU B C 1
ATOM 1512 O O . GLU B 1 66 ? -9.641 -2.631 -7.141 1 96.06 66 GLU B O 1
ATOM 1517 N N . GLY B 1 67 ? -11.734 -2.199 -7.859 1 94.44 67 GLY B N 1
ATOM 1518 C CA . GLY B 1 67 ? -11.609 -0.785 -7.547 1 94.44 67 GLY B CA 1
ATOM 1519 C C . GLY B 1 67 ? -11.781 -0.481 -6.07 1 94.44 67 GLY B C 1
ATOM 1520 O O . GLY B 1 67 ? -12.602 -1.107 -5.395 1 94.44 67 GLY B O 1
ATOM 1521 N N . THR B 1 68 ? -10.992 0.418 -5.559 1 92.62 68 THR B N 1
ATOM 1522 C CA . THR B 1 68 ? -11.195 0.894 -4.195 1 92.62 68 THR B CA 1
ATOM 1523 C C . THR B 1 68 ? -12.242 2 -4.152 1 92.62 68 THR B C 1
ATOM 1525 O O . THR B 1 68 ? -12.508 2.65 -5.168 1 92.62 68 THR B O 1
ATOM 1528 N N . LEU B 1 69 ? -12.93 2.152 -2.971 1 89.25 69 LEU B N 1
ATOM 1529 C CA . LEU B 1 69 ? -13.938 3.193 -2.787 1 89.25 69 LEU B CA 1
ATOM 1530 C C . LEU B 1 69 ? -13.297 4.578 -2.82 1 89.25 69 LEU B C 1
ATOM 1532 O O . LEU B 1 69 ? -13.938 5.551 -3.234 1 89.25 69 LEU B O 1
ATOM 1536 N N . GLY B 1 70 ? -12.117 4.719 -2.588 1 95.69 70 GLY B N 1
ATOM 1537 C CA . GLY B 1 70 ? -11.336 5.945 -2.592 1 95.69 70 GLY B CA 1
ATOM 1538 C C . GLY B 1 70 ? -9.93 5.758 -3.135 1 95.69 70 GLY B C 1
ATOM 1539 O O . GLY B 1 70 ? -9.664 4.801 -3.867 1 95.69 70 GLY B O 1
ATOM 1540 N N . THR B 1 71 ? -9.172 6.754 -2.859 1 96.69 71 THR B N 1
ATOM 1541 C CA . THR B 1 71 ? -7.789 6.695 -3.328 1 96.69 71 THR B CA 1
ATOM 1542 C C . THR B 1 71 ? -6.867 6.18 -2.227 1 96.69 71 THR B C 1
ATOM 1544 O O . THR B 1 71 ? -6.84 6.734 -1.125 1 96.69 71 THR B O 1
ATOM 1547 N N . CYS B 1 72 ? -6.172 5.113 -2.514 1 95.56 72 CYS B N 1
ATOM 1548 C CA . CYS B 1 72 ? -5.184 4.59 -1.577 1 95.56 72 CYS B CA 1
ATOM 1549 C C . CYS B 1 72 ? -3.805 5.168 -1.858 1 95.56 72 CYS B C 1
ATOM 1551 O O . CYS B 1 72 ? -3.34 5.152 -3 1 95.56 72 CYS B O 1
ATOM 1553 N N . VAL B 1 73 ? -3.223 5.672 -0.811 1 94.88 73 VAL B N 1
ATOM 1554 C CA . VAL B 1 73 ? -1.899 6.277 -0.933 1 94.88 73 VAL B CA 1
ATOM 1555 C C . VAL B 1 73 ? -0.957 5.676 0.107 1 94.88 73 VAL B C 1
ATOM 1557 O O . VAL B 1 73 ? -1.338 5.488 1.265 1 94.88 73 VAL B O 1
ATOM 1560 N N . ILE B 1 74 ? 0.244 5.379 -0.268 1 93 74 ILE B N 1
ATOM 1561 C CA . ILE B 1 74 ? 1.312 4.965 0.636 1 93 74 ILE B CA 1
ATOM 1562 C C . ILE B 1 74 ? 2.23 6.148 0.929 1 93 74 ILE B C 1
ATOM 1564 O O . ILE B 1 74 ? 2.807 6.738 0.01 1 93 74 ILE B O 1
ATOM 1568 N N . PHE B 1 75 ? 2.363 6.422 2.195 1 92.19 75 PHE B N 1
ATOM 1569 C CA . PHE B 1 75 ? 3.246 7.504 2.607 1 92.19 75 PHE B CA 1
ATOM 1570 C C . PHE B 1 75 ? 4.43 6.965 3.4 1 92.19 75 PHE B C 1
ATOM 1572 O O . PHE B 1 75 ? 4.281 6.023 4.184 1 92.19 75 PHE B O 1
ATOM 1579 N N . GLU B 1 76 ? 5.434 7.652 3.188 1 89.94 76 GLU B N 1
ATOM 1580 C CA . GLU B 1 76 ? 6.578 7.496 4.078 1 89.94 76 GLU B CA 1
ATOM 1581 C C . GLU B 1 76 ? 6.605 8.594 5.141 1 89.94 76 GLU B C 1
ATOM 1583 O O . GLU B 1 76 ? 6.477 9.773 4.82 1 89.94 76 GLU B O 1
ATOM 1588 N N . GLU B 1 77 ? 6.742 8.07 6.344 1 89.56 77 GLU B N 1
ATOM 1589 C CA . GLU B 1 77 ? 6.77 9.008 7.461 1 89.56 77 GLU B CA 1
ATOM 1590 C C . GLU B 1 77 ? 8.18 9.562 7.684 1 89.56 77 GLU B C 1
ATOM 1592 O O . GLU B 1 77 ? 9.141 8.797 7.789 1 89.56 77 GLU B O 1
ATOM 1597 N N . ASN B 1 78 ? 8.25 10.906 7.738 1 87.38 78 ASN B N 1
ATOM 1598 C CA . ASN B 1 78 ? 9.484 11.602 8.078 1 87.38 78 ASN B CA 1
ATOM 1599 C C . ASN B 1 78 ? 9.281 12.562 9.25 1 87.38 78 ASN B C 1
ATOM 1601 O O . ASN B 1 78 ? 8.406 13.43 9.211 1 87.38 78 ASN B O 1
ATOM 1605 N N . VAL B 1 79 ? 10.078 12.305 10.289 1 85.25 79 VAL B N 1
ATOM 1606 C CA . VAL B 1 79 ? 10.008 13.188 11.445 1 85.25 79 VAL B CA 1
ATOM 1607 C C . VAL B 1 79 ? 11.109 14.242 11.367 1 85.25 79 VAL B C 1
ATOM 1609 O O . VAL B 1 79 ? 12.289 13.906 11.266 1 85.25 79 VAL B O 1
ATOM 1612 N N . GLU B 1 80 ? 10.648 15.43 11.25 1 83.19 80 GLU B N 1
ATOM 1613 C CA . GLU B 1 80 ? 11.578 16.562 11.25 1 83.19 80 GLU B CA 1
ATOM 1614 C C . GLU B 1 80 ? 11.57 17.281 12.594 1 83.19 80 GLU B C 1
ATOM 1616 O O . GLU B 1 80 ? 10.516 17.5 13.188 1 83.19 80 GLU B O 1
ATOM 1621 N N . HIS B 1 81 ? 12.727 17.375 13.156 1 77.06 81 HIS B N 1
ATOM 1622 C CA . HIS B 1 81 ? 12.867 18.109 14.406 1 77.06 81 HIS B CA 1
ATOM 1623 C C . HIS B 1 81 ? 12.898 19.609 14.156 1 77.06 81 HIS B C 1
ATOM 1625 O O . HIS B 1 81 ? 13.758 20.109 13.422 1 77.06 81 HIS B O 1
ATOM 1631 N N . VAL B 1 82 ? 11.898 20.219 14.305 1 71.69 82 VAL B N 1
ATOM 1632 C CA . VAL B 1 82 ? 11.844 21.609 13.883 1 71.69 82 VAL B CA 1
ATOM 1633 C C . VAL B 1 82 ? 12.359 22.516 15.008 1 71.69 82 VAL B C 1
ATOM 1635 O O . VAL B 1 82 ? 13.141 23.438 14.773 1 71.69 82 VAL B O 1
ATOM 1638 N N . ASP B 1 83 ? 11.5 22.766 16.125 1 68.38 83 ASP B N 1
ATOM 1639 C CA . ASP B 1 83 ? 11.789 23.953 16.922 1 68.38 83 ASP B CA 1
ATOM 1640 C C . ASP B 1 83 ? 12.602 23.594 18.156 1 68.38 83 ASP B C 1
ATOM 1642 O O . ASP B 1 83 ? 12.867 22.422 18.438 1 68.38 83 ASP B O 1
ATOM 1646 N N . ALA B 1 84 ? 13.289 24.703 18.656 1 67 84 ALA B N 1
ATOM 1647 C CA . ALA B 1 84 ? 14.125 24.688 19.844 1 67 84 ALA B CA 1
ATOM 1648 C C . ALA B 1 84 ? 13.383 24.062 21.031 1 67 84 ALA B C 1
ATOM 1650 O O . ALA B 1 84 ? 14.008 23.531 21.953 1 67 84 ALA B O 1
ATOM 1651 N N . GLU B 1 85 ? 11.977 24.141 20.938 1 74.25 85 GLU B N 1
ATOM 1652 C CA . GLU B 1 85 ? 11.188 23.609 22.047 1 74.25 85 GLU B CA 1
ATOM 1653 C C . GLU B 1 85 ? 11.078 22.078 21.953 1 74.25 85 GLU B C 1
ATOM 1655 O O . GLU B 1 85 ? 10.547 21.438 22.859 1 74.25 85 GLU B O 1
ATOM 1660 N N . GLY B 1 86 ? 11.578 21.547 20.828 1 69.94 86 GLY B N 1
ATOM 1661 C CA . GLY B 1 86 ? 11.617 20.094 20.703 1 69.94 86 GLY B CA 1
ATOM 1662 C C . GLY B 1 86 ? 10.359 19.516 20.078 1 69.94 86 GLY B C 1
ATOM 1663 O O . GLY B 1 86 ? 10.055 18.328 20.266 1 69.94 86 GLY B O 1
ATOM 1664 N N . ASN B 1 87 ? 9.578 20.469 19.547 1 76.88 87 ASN B N 1
ATOM 1665 C CA . ASN B 1 87 ? 8.391 19.906 18.922 1 76.88 87 ASN B CA 1
ATOM 1666 C C . ASN B 1 87 ? 8.727 19.219 17.609 1 76.88 87 ASN B C 1
ATOM 1668 O O . ASN B 1 87 ? 9.555 19.719 16.828 1 76.88 87 ASN B O 1
ATOM 1672 N N . ASN B 1 88 ? 8.266 18.016 17.5 1 82.62 88 ASN B N 1
ATOM 1673 C CA . ASN B 1 88 ? 8.477 17.266 16.266 1 82.62 88 ASN B CA 1
ATOM 1674 C C . ASN B 1 88 ? 7.324 17.453 15.289 1 82.62 88 ASN B C 1
ATOM 1676 O O . ASN B 1 88 ? 6.164 17.531 15.695 1 82.62 88 ASN B O 1
ATOM 1680 N N . LYS B 1 89 ? 7.762 17.766 14.117 1 86.75 89 LYS B N 1
ATOM 1681 C CA . LYS B 1 89 ? 6.812 17.797 13.016 1 86.75 89 LYS B CA 1
ATOM 1682 C C . LYS B 1 89 ? 6.922 16.547 12.148 1 86.75 89 LYS B C 1
ATOM 1684 O O . LYS B 1 89 ? 8.023 16.125 11.789 1 86.75 89 LYS B O 1
ATOM 1689 N N . THR B 1 90 ? 5.754 15.984 11.977 1 89.56 90 THR B N 1
ATOM 1690 C CA . THR B 1 90 ? 5.742 14.805 11.109 1 89.56 90 THR B CA 1
ATOM 1691 C C . THR B 1 90 ? 5.27 15.172 9.711 1 89.56 90 THR B C 1
ATOM 1693 O O . THR B 1 90 ? 4.199 15.758 9.539 1 89.56 90 THR B O 1
ATOM 1696 N N . VAL B 1 91 ? 6.195 14.945 8.719 1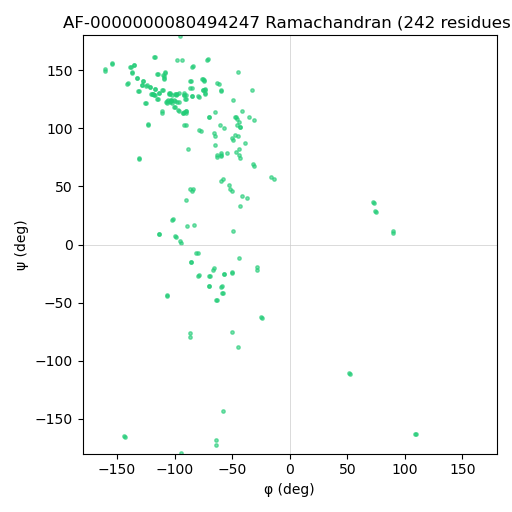 90.75 91 VAL B N 1
ATOM 1697 C CA . VAL B 1 91 ? 5.863 15.156 7.316 1 90.75 91 VAL B CA 1
ATOM 1698 C C . VAL B 1 91 ? 5.773 13.812 6.598 1 90.75 91 VAL B C 1
ATOM 1700 O O . VAL B 1 91 ? 6.551 12.898 6.883 1 90.75 91 VAL B O 1
ATOM 1703 N N . LEU B 1 92 ? 4.789 13.773 5.664 1 91.56 92 LEU B N 1
ATOM 1704 C CA . LEU B 1 92 ? 4.598 12.539 4.906 1 91.56 92 LEU B CA 1
ATOM 1705 C C . LEU B 1 92 ? 5.004 12.727 3.449 1 91.56 92 LEU B C 1
ATOM 1707 O O . LEU B 1 92 ? 4.68 13.742 2.834 1 91.56 92 LEU B O 1
ATOM 1711 N N . LYS B 1 93 ? 5.73 11.773 3.072 1 88.94 93 LYS B N 1
ATOM 1712 C CA . LYS B 1 93 ? 6.109 11.727 1.664 1 88.94 93 LYS B CA 1
ATOM 1713 C C . LYS B 1 93 ? 5.336 10.633 0.925 1 88.94 93 LYS B C 1
ATOM 1715 O O . LYS B 1 93 ? 5.398 9.461 1.296 1 88.94 93 LYS B O 1
ATOM 1720 N N . HIS B 1 94 ? 4.695 11.109 -0.102 1 90.75 94 HIS B N 1
ATOM 1721 C CA . HIS B 1 94 ? 3.922 10.141 -0.875 1 90.75 94 HIS B CA 1
ATOM 1722 C C . HIS B 1 94 ? 4.832 9.25 -1.713 1 90.75 94 HIS B C 1
ATOM 1724 O O . HIS B 1 94 ? 5.742 9.742 -2.383 1 90.75 94 HIS B O 1
ATOM 1730 N N . LYS B 1 95 ? 4.574 7.914 -1.671 1 85.31 95 LYS B N 1
ATOM 1731 C CA . LYS B 1 95 ? 5.359 6.953 -2.441 1 85.31 95 LYS B CA 1
ATOM 1732 C C . LYS B 1 95 ? 4.562 6.422 -3.633 1 85.31 95 LYS B C 1
ATOM 1734 O O . LYS B 1 95 ? 5.086 6.344 -4.746 1 85.31 95 LYS B O 1
ATOM 1739 N N . CYS B 1 96 ? 3.449 6.133 -3.416 1 85.44 96 CYS B N 1
ATOM 1740 C CA . CYS B 1 96 ? 2.596 5.559 -4.449 1 85.44 96 CYS B CA 1
ATOM 1741 C C . CYS B 1 96 ? 1.123 5.723 -4.094 1 85.44 96 CYS B C 1
ATOM 1743 O O . CYS B 1 96 ? 0.772 5.828 -2.918 1 85.44 96 CYS B O 1
ATOM 1745 N N . HIS B 1 97 ? 0.256 5.82 -5.113 1 91.81 97 HIS B N 1
ATOM 1746 C CA . HIS B 1 97 ? -1.188 5.832 -4.914 1 91.81 97 HIS B CA 1
ATOM 1747 C C . HIS B 1 97 ? -1.897 4.984 -5.965 1 91.81 97 HIS B C 1
ATOM 1749 O O . HIS B 1 97 ? -1.367 4.773 -7.059 1 91.81 97 HIS B O 1
ATOM 1755 N N . THR B 1 98 ? -3.045 4.457 -5.629 1 93.19 98 THR B N 1
ATOM 1756 C CA . THR B 1 98 ? -3.85 3.656 -6.543 1 93.19 98 THR B CA 1
ATOM 1757 C C . THR B 1 98 ? -5.32 3.701 -6.148 1 93.19 98 THR B C 1
ATOM 1759 O O . THR B 1 98 ? -5.652 3.961 -4.988 1 93.19 98 THR B O 1
ATOM 1762 N N . MET B 1 99 ? -6.121 3.459 -7.164 1 94.88 99 MET B N 1
ATOM 1763 C CA . MET B 1 99 ? -7.547 3.242 -6.934 1 94.88 99 MET B CA 1
ATOM 1764 C C . MET B 1 99 ? -7.941 1.807 -7.266 1 94.88 99 MET B C 1
ATOM 1766 O O . MET B 1 99 ? -9.125 1.489 -7.359 1 94.88 99 MET B O 1
ATOM 1770 N N . LYS B 1 100 ? -6.957 0.968 -7.516 1 94.12 100 LYS B N 1
ATOM 1771 C CA . LYS B 1 100 ? -7.152 -0.447 -7.816 1 94.12 100 LYS B CA 1
ATOM 1772 C C . LYS B 1 100 ? -6.305 -1.326 -6.906 1 94.12 100 LYS B C 1
ATOM 1774 O O . LYS B 1 100 ? -5.152 -0.994 -6.609 1 94.12 100 LYS B O 1
ATOM 1779 N N . LYS B 1 101 ? -6.898 -2.408 -6.5 1 96.31 101 LYS B N 1
ATOM 1780 C CA . LYS B 1 101 ? -6.164 -3.383 -5.699 1 96.31 101 LYS B CA 1
ATOM 1781 C C . LYS B 1 101 ? -6.422 -4.805 -6.191 1 96.31 101 LYS B C 1
ATOM 1783 O O . LYS B 1 101 ? -7.387 -5.051 -6.918 1 96.31 101 LYS B O 1
ATOM 1788 N N . LEU B 1 102 ? -5.48 -5.695 -5.938 1 97.69 102 LEU B N 1
ATOM 1789 C CA . LEU B 1 102 ? -5.648 -7.125 -6.188 1 97.69 102 LEU B CA 1
ATOM 1790 C C . LEU B 1 102 ? -6.16 -7.836 -4.938 1 97.69 102 LEU B C 1
ATOM 1792 O O . LEU B 1 102 ? -5.469 -7.891 -3.92 1 97.69 102 LEU B O 1
ATOM 1796 N N . SER B 1 103 ? -7.387 -8.344 -5 1 98.12 103 SER B N 1
ATOM 1797 C CA . SER B 1 103 ? -7.953 -9.141 -3.916 1 98.12 103 SER B CA 1
ATOM 1798 C C . SER B 1 103 ? -7.664 -10.625 -4.109 1 98.12 103 SER B C 1
ATOM 1800 O O . SER B 1 103 ? -8.008 -11.195 -5.145 1 98.12 103 SER B O 1
ATOM 1802 N N . MET B 1 104 ? -7.078 -11.227 -3.109 1 98 104 MET B N 1
ATOM 1803 C CA . MET B 1 104 ? -6.59 -12.602 -3.229 1 98 104 MET B CA 1
ATOM 1804 C C . MET B 1 104 ? -7.328 -13.523 -2.27 1 98 104 MET B C 1
ATOM 1806 O O . MET B 1 104 ? -7.461 -13.219 -1.084 1 98 104 MET B O 1
ATOM 1810 N N . ILE B 1 105 ? -7.75 -14.641 -2.752 1 97.88 105 ILE B N 1
ATOM 1811 C CA . ILE B 1 105 ? -8.391 -15.672 -1.951 1 97.88 105 ILE B CA 1
ATOM 1812 C C . ILE B 1 105 ? -7.582 -16.969 -2.025 1 97.88 105 ILE B C 1
ATOM 1814 O O . ILE B 1 105 ? -7.242 -17.438 -3.115 1 97.88 105 ILE B O 1
ATOM 1818 N N . ARG B 1 106 ? -7.32 -17.5 -0.777 1 96.94 106 ARG B N 1
ATOM 1819 C CA . ARG B 1 106 ? -6.574 -18.75 -0.746 1 96.94 106 ARG B CA 1
ATOM 1820 C C . ARG B 1 106 ? -7.32 -19.844 -1.492 1 96.94 106 ARG B C 1
ATOM 1822 O O . ARG B 1 106 ? -8.539 -20 -1.348 1 96.94 106 ARG B O 1
ATOM 1829 N N . THR B 1 107 ? -6.504 -20.578 -2.389 1 96.31 107 THR B N 1
ATOM 1830 C CA . THR B 1 107 ? -7.09 -21.656 -3.176 1 96.31 107 THR B CA 1
ATOM 1831 C C . THR B 1 107 ? -6.168 -22.859 -3.205 1 96.31 107 THR B C 1
ATOM 1833 O O . THR B 1 107 ? -4.965 -22.75 -2.951 1 96.31 107 THR B O 1
ATOM 1836 N N . LEU B 1 108 ? -6.738 -24.125 -3.287 1 89.25 108 LEU B N 1
ATOM 1837 C CA . LEU B 1 108 ? -5.969 -25.359 -3.422 1 89.25 108 LEU B CA 1
ATOM 1838 C C . LEU B 1 108 ? -5.773 -25.719 -4.891 1 89.25 108 LEU B C 1
ATOM 1840 O O . LEU B 1 108 ? -6.738 -25.781 -5.656 1 89.25 108 LEU B O 1
ATOM 1844 N N . LEU B 1 109 ? -4.57 -25.422 -5.309 1 71.31 109 LEU B N 1
ATOM 1845 C CA . LEU B 1 109 ? -4.359 -25.828 -6.691 1 71.31 109 LEU B CA 1
ATOM 1846 C C . LEU B 1 109 ? -4.395 -27.344 -6.824 1 71.31 109 LEU B C 1
ATOM 1848 O O . LEU B 1 109 ? -3.689 -28.047 -6.102 1 71.31 109 LEU B O 1
ATOM 1852 N N . THR B 1 110 ? -5.5 -27.844 -7.172 1 58.94 110 THR B N 1
ATOM 1853 C CA . THR B 1 110 ? -5.535 -29.266 -7.52 1 58.94 110 THR B CA 1
ATOM 1854 C C . THR B 1 110 ? -4.617 -29.547 -8.703 1 58.94 110 THR B C 1
ATOM 1856 O O . THR B 1 110 ? -4.586 -28.797 -9.672 1 58.94 110 THR B O 1
ATOM 1859 N N . GLU B 1 111 ? -3.471 -30.109 -8.398 1 50.69 111 GLU B N 1
ATOM 1860 C CA . GLU B 1 111 ? -2.607 -30.594 -9.477 1 50.69 111 GLU B CA 1
ATOM 1861 C C . GLU B 1 111 ? -3.408 -31.359 -10.531 1 50.69 111 GLU B C 1
ATOM 1863 O O . GLU B 1 111 ? -4.055 -32.344 -10.219 1 50.69 111 GLU B O 1
ATOM 1868 N N . LYS B 1 112 ? -4.129 -30.828 -11.414 1 49.03 112 LYS B N 1
ATOM 1869 C CA . LYS B 1 112 ? -4.637 -31.625 -12.523 1 49.03 112 LYS B CA 1
ATOM 1870 C C . LYS B 1 112 ? -3.531 -32.469 -13.141 1 49.03 112 LYS B C 1
ATOM 1872 O O . LYS B 1 112 ? -2.502 -31.953 -13.57 1 49.03 112 LYS B O 1
ATOM 1877 N N . LYS B 1 113 ? -3.391 -33.75 -12.703 1 44.94 113 LYS B N 1
ATOM 1878 C CA . LYS B 1 113 ? -2.619 -34.75 -13.453 1 44.94 113 LYS B CA 1
ATOM 1879 C C . LYS B 1 113 ? -2.977 -34.688 -14.938 1 44.94 113 LYS B C 1
ATOM 1881 O O . LYS B 1 113 ? -4.148 -34.812 -15.305 1 44.94 113 LYS B O 1
ATOM 1886 N N . GLU B 1 114 ? -2.369 -34.219 -15.789 1 41.69 114 GLU B N 1
ATOM 1887 C CA . GLU B 1 114 ? -2.496 -34.406 -17.234 1 41.69 114 GLU B CA 1
ATOM 1888 C C . GLU B 1 114 ? -2.688 -35.906 -17.547 1 41.69 114 GLU B C 1
ATOM 1890 O O . GLU B 1 114 ? -2.623 -36.312 -18.719 1 41.69 114 GLU B O 1
ATOM 1895 N N . GLY B 1 115 ? -2.5 -36.844 -16.625 1 38.97 115 GLY B N 1
ATOM 1896 C CA . GLY B 1 115 ? -2.418 -38.156 -17.234 1 38.97 115 GLY B CA 1
ATOM 1897 C C . GLY B 1 115 ? -3.658 -38.5 -18.031 1 38.97 115 GLY B C 1
ATOM 1898 O O . GLY B 1 115 ? -4.609 -37.719 -18.094 1 38.97 115 GLY B O 1
ATOM 1899 N N . GLU B 1 116 ? -4.223 -40.031 -18.031 1 40.59 116 GLU B N 1
ATOM 1900 C CA . GLU B 1 116 ? -4.711 -41.156 -18.812 1 40.59 116 GLU B CA 1
ATOM 1901 C C . GLU B 1 116 ? -6.223 -41.062 -19.016 1 40.59 116 GLU B C 1
ATOM 1903 O O . GLU B 1 116 ? -6.977 -41 -18.047 1 40.59 116 GLU B O 1
ATOM 1908 N N . GLU B 1 117 ? -6.742 -40.25 -20.047 1 40.25 117 GLU B N 1
ATOM 1909 C CA . GLU B 1 117 ? -8.016 -40.594 -20.672 1 40.25 117 GLU B CA 1
ATOM 1910 C C . GLU B 1 117 ? -8.234 -42.094 -20.703 1 40.25 117 GLU B C 1
ATOM 1912 O O . GLU B 1 117 ? -7.457 -42.812 -21.312 1 40.25 117 GLU B O 1
ATOM 1917 N N . SER B 1 118 ? -8.445 -42.75 -19.625 1 39.22 118 SER B N 1
ATOM 1918 C CA . SER B 1 118 ? -8.891 -44.125 -19.594 1 39.22 118 SER B CA 1
ATOM 1919 C C . SER B 1 118 ? -10.055 -44.375 -20.547 1 39.22 118 SER B C 1
ATOM 1921 O O . SER B 1 118 ? -11.117 -43.75 -20.391 1 39.22 118 SER B O 1
ATOM 1923 N N . ILE B 1 119 ? -9.758 -44.562 -21.984 1 40.62 119 ILE B N 1
ATOM 1924 C CA . ILE B 1 119 ? -10.656 -45.25 -22.906 1 40.62 119 ILE B CA 1
ATOM 1925 C C . ILE B 1 119 ? -11.203 -46.5 -22.25 1 40.62 119 ILE B C 1
ATOM 1927 O O . ILE B 1 119 ? -10.523 -47.531 -22.219 1 40.62 119 ILE B O 1
ATOM 1931 N N . GLY B 1 120 ? -11.414 -46.531 -21.016 1 32.88 120 GLY B N 1
ATOM 1932 C CA . GLY B 1 120 ? -11.977 -47.75 -20.453 1 32.88 120 GLY B CA 1
ATOM 1933 C C . GLY B 1 120 ? -13.203 -48.219 -21.203 1 32.88 120 GLY B C 1
ATOM 1934 O O . GLY B 1 120 ? -13.32 -49.406 -21.516 1 32.88 120 GLY B O 1
ATOM 1935 N N . GLY B 1 121 ? -14.367 -47.625 -21.078 1 35.19 121 GLY B N 1
ATOM 1936 C CA . GLY B 1 121 ? -15.586 -48.375 -20.828 1 35.19 121 GLY B CA 1
ATOM 1937 C C . GLY B 1 121 ? -16.203 -48.938 -22.094 1 35.19 121 GLY B C 1
ATOM 1938 O O . GLY B 1 121 ? -17.359 -49.344 -22.094 1 35.19 121 GLY B O 1
ATOM 1939 N N . VAL B 1 122 ? -15.602 -49.094 -23.344 1 36.47 122 VAL B N 1
ATOM 1940 C CA . VAL B 1 122 ? -16.484 -49.781 -24.281 1 36.47 122 VAL B CA 1
ATOM 1941 C C . VAL B 1 122 ? -16.75 -51.219 -23.812 1 36.47 122 VAL B C 1
ATOM 1943 O O . VAL B 1 122 ? -15.828 -52 -23.719 1 36.47 122 VAL B O 1
ATOM 1946 N N . GLU B 1 123 ? -17.766 -51.375 -22.922 1 26.52 123 GLU B N 1
ATOM 1947 C CA . GLU B 1 123 ? -18.469 -52.625 -22.984 1 26.52 123 GLU B CA 1
ATOM 1948 C C . GLU B 1 123 ? -19.078 -52.844 -24.375 1 26.52 123 GLU B C 1
ATOM 1950 O O . GLU B 1 123 ? -19.562 -51.906 -25 1 26.52 123 GLU B O 1
#

pLDDT: mean 77.45, std 22.22, range [26.52, 98.12]

Foldseek 3Di:
DFQFDFQLPPPDPDPDPRDTDAAEAEDDDDDPVQQVPQPPVWDWAPPVHQWIWIDRPPWIKIKGKDFAPDKDWDWDWDWDQDDPVRDIDIDIDTRTMDRMHIYIYTDDPDPPPPDDPPPPDDD/DQQFQQQQPPPDPDPDPRDGDAAEAEDDDDDPVQQVPQPPVWDWAPPVHQWIWIDRPPWIKIKGKDFAPDKDWDWDWDWDQDDPVRDIDIDIDTRTMDRMHIYIYTDDPDPPPPDDPPPPDPD

Sequence (246 aa):
MVVGEKRIWEDDDEEKEEKQLILVEFSGIIDSDFLSKCDNKCKILGIDTERPILQVDNYVFAGKYEGTLGTCVIFEENVEHVDAEGNNKTVLKHKCHTMKKLSMIRTLLTEKKEGEESIGGVEMVVGEKRIWEDDDEEKEEKQLILVEFSGIIDSDFLSKCDNKCKILGIDTERPILQVDNYVFAGKYEGTLGTCVIFEENVEHVDAEGNNKTVLKHKCHTMKKLSMIRTLLTEKKEGEESIGGVE

InterPro domains:
  IPR019481 Transcription factor TFIIIC, triple barrel domain [PF10419] (16-107)
  IPR042771 TFIIIC subunit GTF3C6-like [PTHR21860] (8-118)

Solvent-accessible surface area (backbone atoms only — not comparable to full-atom values): 14053 Å² total; per-residue (Å²): 117,82,56,30,61,43,56,56,67,65,78,67,87,67,96,70,72,80,50,50,49,44,48,34,34,36,65,42,88,70,55,64,69,59,61,66,67,39,79,55,49,26,38,44,46,52,77,78,49,71,62,22,37,37,32,50,78,93,41,37,25,46,29,36,71,42,74,49,92,26,27,36,33,36,26,36,60,40,80,41,80,67,49,98,85,65,48,70,42,44,33,32,32,77,29,35,42,27,48,46,35,35,42,27,38,80,46,80,79,71,78,74,72,86,67,81,82,70,88,59,77,84,125,118,85,57,30,60,47,44,58,69,66,77,68,88,68,96,70,72,84,48,48,45,45,50,34,34,36,65,41,87,72,54,67,69,60,63,67,67,38,78,57,47,27,37,43,43,52,77,80,49,70,63,21,38,38,33,50,78,93,43,36,25,46,29,35,71,42,75,49,91,25,25,36,34,34,28,36,60,41,79,42,79,68,48,97,88,64,49,71,43,43,32,32,33,78,29,37,44,28,48,48,34,36,41,27,38,81,46,81,77,71,78,74,71,82,73,81,82,72,86,60,76,84,121

Organism: Tupaia chinensis (NCBI:txid246437)

Nearest PDB structures (foldseek):
  8clk-assembly1_F  TM=6.994E-01  e=1.564E-11  Homo sapiens
  9gck-assembly1_D  TM=5.657E-01  e=1.873E-03  Saccharomyces cerevisiae
  8ffz-assembly1_G  TM=4.666E-01  e=3.264E-03  Saccharomyces cerevisiae S288C
  6yj6-assembly1_C  TM=5.131E-01  e=1.237E-02  Saccharomyces cerevisiae
  7pkt-assembly1_p  TM=2.724E-01  e=7.533E-01  Chlamydomonas reinhardtii

Secondary structure (DSSP, 8-state):
----B-------SS------EEEEEESS---HHHHHHSTT-EEEE-TTSSS-EEEETTEEEEEEEEEEEEEEEEEEEEEEE-STT-PEEEEEEEEEEEEEEEEEEEE----------------/----B-------SS------EEEEEESS---HHHHHHTTT-EEEE-TTSSS-EEEETTEEEEEEEEEEEEEEEEEEEEEEE--TT-PEEEEEEEEEEEEEEEEEEEE----------------

Radius of gyration: 23.03 Å; Cα contacts (8 Å, |Δi|>4): 508; chains: 2; bounding box: 52×98×57 Å